Protein AF-A0A821JSA4-F1 (afdb_monomer)

Foldseek 3Di:
DDPDPCPPPPQPDQPPDPDRDGPDDPLVVLVVVVVVCVVVVPPPPDPPSDDPDDCPDDDDDPDVPDDDPPDPPQLCPPAQEAEDACADPVRDGDQWDKAQQLNLQRCQQPNPQVNADPVSHRDGDDDADKFKFWDDWPDPQQWVTWGWDDDDRRIIITTGGDLVDWFKTKMFMDGPNHTRGIGIYGYEHFQQPPFDPDDPQCDADPVNHTDNPDTDGLADAGAHDSDCDDDRVQSRPGWDDPPNDSDTDDDDPDPPPD

Radius of gyration: 24.12 Å; Cα contacts (8 Å, |Δi|>4): 386; chains: 1; bounding box: 44×63×77 Å

Mean predicted aligned error: 14.62 Å

Solvent-accessible surface area (backbone atoms only — not comparable to full-atom values): 16033 Å² total; per-residue (Å²): 134,78,82,70,97,63,93,74,75,84,77,87,63,79,65,99,50,102,61,93,59,75,86,60,57,71,68,60,54,39,45,54,51,35,52,48,42,66,72,65,56,79,69,61,95,67,68,91,42,70,78,82,78,69,85,85,76,77,80,78,65,92,44,98,85,64,72,64,94,83,53,76,86,52,42,66,74,51,79,49,63,44,81,42,57,48,44,48,100,84,68,47,83,45,64,56,52,74,45,66,44,34,34,48,42,38,29,25,50,70,39,62,80,90,43,34,49,99,86,71,44,60,60,52,74,72,90,68,62,70,48,40,38,80,70,48,63,78,42,91,70,38,65,71,46,51,41,65,43,80,62,78,56,79,14,28,36,41,37,34,48,33,84,92,52,61,37,40,34,33,40,32,37,24,43,72,89,42,78,75,41,68,32,37,37,30,30,36,75,72,46,65,77,78,23,50,62,84,75,91,78,76,51,53,48,100,84,69,46,76,55,83,90,59,68,44,53,42,45,40,69,60,27,71,30,65,44,78,64,70,97,57,24,81,39,21,65,18,44,43,66,61,96,85,47,74,66,69,38,80,57,72,91,52,88,84,81,112

Nearest PDB structures (foldseek):
  8co1-assembly1_Q2  TM=5.573E-01  e=2.125E-02  Deinococcus radiodurans R1 = ATCC 13939 = DSM 20539
  4exk-assembly1_A-2  TM=5.117E-01  e=2.936E-01  Escherichia coli K-12
  8egw-assembly1_A  TM=4.052E-01  e=4.273E-01  Homo sapiens
  2yd8-assembly1_A  TM=3.265E-01  e=3.126E-01  Homo sapiens
  5xwu-assembly1_A  TM=3.333E-01  e=3.771E-01  Mus musculus

Secondary structure (DSSP, 8-state):
--SSS-TT-------SSSS---SS-HHHHHHHHHHHHHHH-TT-S--TT-----SSS----SSTT---TTS-S-GGGS-SEEEE-SB-TTS-B-SEEEEETHHHHHHHHH--GGGB-TTS-B-PPPSS-EEEEEEEESSTTSEEEEEEESSGGG-EEEEEE-TT--EEEEEEEEETTEEEEEEEEEE-S-TTSS------S--B-TTS-B--S----SS-TT-S---SSSTTGGGGS--B--TT-SSPBPPPS-SS--

Structure (mmCIF, N/CA/C/O backbone):
data_AF-A0A821JSA4-F1
#
_entry.id   AF-A0A821JSA4-F1
#
loop_
_atom_site.group_PDB
_atom_site.id
_atom_site.type_symbol
_atom_site.label_atom_id
_atom_site.label_alt_id
_atom_site.label_comp_id
_atom_site.label_asym_id
_atom_site.label_entity_id
_atom_site.label_seq_id
_atom_site.pdbx_PDB_ins_code
_atom_site.Cartn_x
_atom_site.Cartn_y
_atom_site.Cartn_z
_atom_site.occupancy
_atom_site.B_iso_or_equiv
_atom_site.auth_seq_id
_atom_site.auth_comp_id
_atom_site.auth_asym_id
_atom_site.auth_atom_id
_atom_site.pdbx_PDB_model_num
ATOM 1 N N . MET A 1 1 ? 6.291 31.864 -41.924 1.00 31.17 1 MET A N 1
ATOM 2 C CA . MET A 1 1 ? 7.342 32.347 -41.006 1.00 31.17 1 MET A CA 1
ATOM 3 C C . MET A 1 1 ? 6.665 32.631 -39.680 1.00 31.17 1 MET A C 1
ATOM 5 O O . MET A 1 1 ? 5.980 33.635 -39.561 1.00 31.17 1 MET A O 1
ATOM 9 N N . THR A 1 2 ? 6.723 31.694 -38.739 1.00 30.27 2 THR A N 1
ATOM 10 C CA . THR A 1 2 ? 6.225 31.934 -37.383 1.00 30.27 2 THR A CA 1
ATOM 11 C C . THR A 1 2 ? 7.297 32.740 -36.658 1.00 30.27 2 THR A C 1
ATOM 13 O O . THR A 1 2 ? 8.384 32.228 -36.398 1.00 30.27 2 THR A O 1
ATOM 16 N N . LEU A 1 3 ? 7.027 34.030 -36.430 1.00 35.28 3 LEU A N 1
ATOM 17 C CA . LEU A 1 3 ? 7.728 34.804 -35.403 1.00 35.28 3 LEU A CA 1
ATOM 18 C C . LEU A 1 3 ? 7.520 34.089 -34.060 1.00 35.28 3 LEU A C 1
ATOM 20 O O . LEU A 1 3 ? 6.507 33.419 -33.891 1.00 35.28 3 LEU A O 1
ATOM 24 N N . TYR A 1 4 ? 8.456 34.255 -33.131 1.00 38.75 4 TYR A N 1
ATOM 25 C CA . TYR A 1 4 ? 8.678 33.424 -31.939 1.00 38.75 4 TYR A CA 1
ATOM 26 C C . TYR A 1 4 ? 9.426 32.135 -32.288 1.00 38.75 4 TYR A C 1
ATOM 28 O O . TYR A 1 4 ? 8.954 31.322 -33.075 1.00 38.75 4 TYR A O 1
ATOM 36 N N . GLY A 1 5 ? 10.630 31.978 -31.725 1.00 34.19 5 GLY A N 1
ATOM 37 C CA . GLY A 1 5 ? 11.570 30.872 -31.946 1.00 34.19 5 GLY A CA 1
ATOM 38 C C . GLY A 1 5 ? 11.066 29.512 -31.455 1.00 34.19 5 GLY A C 1
ATOM 39 O O . GLY A 1 5 ? 11.698 28.867 -30.630 1.00 34.19 5 GLY A O 1
ATOM 40 N N . MET A 1 6 ? 9.928 29.073 -31.982 1.00 44.00 6 MET A N 1
ATOM 41 C CA . MET A 1 6 ? 9.268 27.800 -31.736 1.00 44.00 6 MET A CA 1
ATOM 42 C C . MET A 1 6 ? 9.547 26.878 -32.924 1.00 44.00 6 MET A C 1
ATOM 44 O O . MET A 1 6 ? 8.669 26.572 -33.726 1.00 44.00 6 MET A O 1
ATOM 48 N N . GLY A 1 7 ? 10.798 26.428 -33.050 1.00 40.47 7 GLY A N 1
ATOM 49 C CA . GLY A 1 7 ? 11.204 25.422 -34.042 1.00 40.47 7 GLY A CA 1
ATOM 50 C C . GLY A 1 7 ? 10.655 24.011 -33.776 1.00 40.47 7 GLY A C 1
ATOM 51 O O . GLY A 1 7 ? 10.978 23.080 -34.509 1.00 40.47 7 GLY A O 1
ATOM 52 N N . THR A 1 8 ? 9.838 23.821 -32.737 1.00 40.12 8 THR A N 1
ATOM 53 C CA . THR A 1 8 ? 9.376 22.501 -32.275 1.00 40.12 8 THR A CA 1
ATOM 54 C C . THR A 1 8 ? 7.863 22.350 -32.171 1.00 40.12 8 THR A C 1
ATOM 56 O O . THR A 1 8 ? 7.390 21.295 -31.751 1.00 40.12 8 THR A O 1
ATOM 59 N N . LEU A 1 9 ? 7.064 23.296 -32.672 1.00 45.78 9 LEU A N 1
ATOM 60 C CA . LEU A 1 9 ? 5.674 22.975 -32.996 1.00 45.78 9 LEU A CA 1
ATOM 61 C C . LEU A 1 9 ? 5.658 22.206 -34.322 1.00 45.78 9 LEU A C 1
ATOM 63 O O . LEU A 1 9 ? 5.408 22.768 -35.383 1.00 45.78 9 LEU A O 1
ATOM 67 N N . ARG A 1 10 ? 5.933 20.895 -34.261 1.00 44.69 10 ARG A N 1
ATOM 68 C CA . ARG A 1 10 ? 5.752 19.961 -35.386 1.00 44.69 10 ARG A CA 1
ATOM 69 C C . ARG A 1 10 ? 4.273 19.909 -35.787 1.00 44.69 10 ARG A C 1
ATOM 71 O O . ARG A 1 10 ? 3.552 19.015 -35.368 1.00 44.69 10 ARG A O 1
ATOM 78 N N . ASN A 1 11 ? 3.819 20.870 -36.582 1.00 47.19 11 ASN A N 1
ATOM 79 C CA . ASN A 1 11 ? 2.558 20.804 -37.318 1.00 47.19 11 ASN A CA 1
ATOM 80 C C . ASN A 1 11 ? 2.846 20.729 -38.823 1.00 47.19 11 ASN A C 1
ATOM 82 O O . ASN A 1 11 ? 2.309 21.498 -39.610 1.00 47.19 11 ASN A O 1
ATOM 86 N N . ASN A 1 12 ? 3.772 19.849 -39.213 1.00 44.81 12 ASN A N 1
ATOM 87 C CA . ASN A 1 12 ? 4.267 19.751 -40.588 1.00 44.81 12 ASN A CA 1
ATOM 88 C C . ASN A 1 12 ? 3.630 18.602 -41.382 1.00 44.81 12 ASN A C 1
ATOM 90 O O . ASN A 1 12 ? 4.267 18.039 -42.266 1.00 44.81 12 ASN A O 1
ATOM 94 N N . PHE A 1 13 ? 2.376 18.250 -41.096 1.00 47.91 13 PHE A N 1
ATOM 95 C CA . PHE A 1 13 ? 1.631 17.350 -41.972 1.00 47.91 13 PHE A CA 1
ATOM 96 C C . PHE A 1 13 ? 0.226 17.890 -42.210 1.00 47.91 13 PHE A C 1
ATOM 98 O O . PHE A 1 13 ? -0.587 17.964 -41.295 1.00 47.91 13 PHE A O 1
ATOM 105 N N . VAL A 1 14 ? -0.041 18.293 -43.450 1.00 47.28 14 VAL A N 1
ATOM 106 C CA . VAL A 1 14 ? -1.388 18.590 -43.935 1.00 47.28 14 VAL A CA 1
ATOM 107 C C . VAL A 1 14 ? -1.879 17.302 -44.591 1.00 47.28 14 VAL A C 1
ATOM 109 O O . VAL A 1 14 ? -1.252 16.821 -45.534 1.00 47.28 14 VAL A O 1
ATOM 112 N N . SER A 1 15 ? -2.949 16.697 -44.070 1.00 45.09 15 SER A N 1
ATOM 113 C CA . SER A 1 15 ? -3.576 15.549 -44.737 1.00 45.09 15 SER A CA 1
ATOM 114 C C . SER A 1 15 ? -4.182 16.014 -46.063 1.00 45.09 15 SER A C 1
ATOM 116 O O . SER A 1 15 ? -4.952 16.973 -46.081 1.00 45.09 15 SER A O 1
ATOM 118 N N . PHE A 1 16 ? -3.866 15.336 -47.170 1.00 47.19 16 PHE A N 1
ATOM 119 C CA . PHE A 1 16 ? -4.464 15.559 -48.496 1.00 47.19 16 PHE A CA 1
ATOM 120 C C . PHE A 1 16 ? -5.898 14.985 -48.572 1.00 47.19 16 PHE A C 1
ATOM 122 O O . PHE A 1 16 ? -6.235 14.181 -49.436 1.00 47.19 16 PHE A O 1
ATOM 129 N N 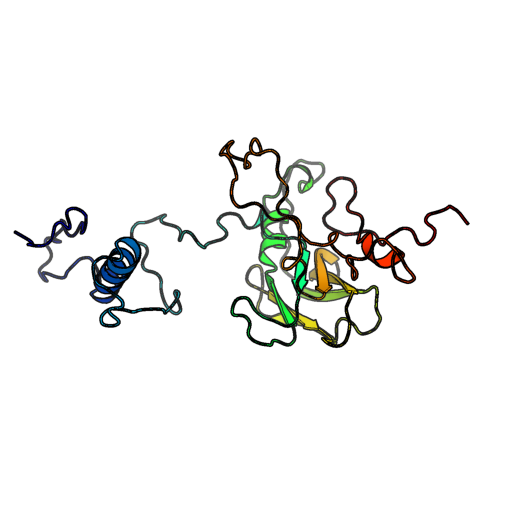. THR A 1 17 ? -6.761 15.391 -47.644 1.00 53.56 17 THR A N 1
ATOM 130 C CA . THR A 1 17 ? -8.205 15.098 -47.626 1.00 53.56 17 THR A CA 1
ATOM 131 C C . THR A 1 17 ? -8.974 16.420 -47.590 1.00 53.56 17 THR A C 1
ATOM 133 O O . THR A 1 17 ? -8.449 17.385 -47.040 1.00 53.56 17 THR A O 1
ATOM 136 N N . PRO A 1 18 ? -10.196 16.517 -48.153 1.00 47.91 18 PRO A N 1
ATOM 137 C CA . PRO A 1 18 ? -10.807 17.791 -48.568 1.00 47.91 18 PRO A CA 1
ATOM 138 C C . PRO A 1 18 ? -11.244 18.736 -47.430 1.00 47.91 18 PRO A C 1
ATOM 140 O O . PRO A 1 18 ? -11.924 19.725 -47.681 1.00 47.91 18 PRO A O 1
ATOM 143 N N . ALA A 1 19 ? -10.827 18.486 -46.193 1.00 51.25 19 ALA A N 1
ATOM 144 C CA . ALA A 1 19 ? -10.933 19.430 -45.097 1.00 51.25 19 ALA A CA 1
ATOM 145 C C . ALA A 1 19 ? -9.523 19.676 -44.550 1.00 51.25 19 ALA A C 1
ATOM 147 O O . ALA A 1 19 ? -8.922 18.785 -43.949 1.00 51.25 19 ALA A O 1
ATOM 148 N N . TYR A 1 20 ? -8.995 20.881 -44.782 1.00 49.38 20 TYR A N 1
ATOM 149 C CA . TYR A 1 20 ? -7.766 21.393 -44.171 1.00 49.38 20 TYR A CA 1
ATOM 150 C C . TYR A 1 20 ? -7.963 21.523 -42.654 1.00 49.38 20 TYR A C 1
ATOM 152 O O . TYR A 1 20 ? -8.162 22.616 -42.129 1.00 49.38 20 TYR A O 1
ATOM 160 N N . LEU A 1 21 ? -7.970 20.398 -41.948 1.00 49.06 21 LEU A N 1
ATOM 161 C CA . LEU A 1 21 ? -8.077 20.358 -40.499 1.00 49.06 21 LEU A CA 1
ATOM 162 C C . LEU A 1 21 ? -6.677 20.185 -39.901 1.00 49.06 21 LEU A C 1
ATOM 164 O O . LEU A 1 21 ? -5.891 19.375 -40.404 1.00 49.06 21 LEU A O 1
ATOM 168 N N . PRO A 1 22 ? -6.333 20.944 -38.847 1.00 51.69 22 PRO A N 1
ATOM 169 C CA . PRO A 1 22 ? -5.091 20.728 -38.125 1.00 51.69 22 PRO A CA 1
ATOM 170 C C . PRO A 1 22 ? -5.081 19.318 -37.513 1.00 51.69 22 PRO A C 1
ATOM 172 O O . PRO A 1 22 ? -6.082 18.854 -36.977 1.00 51.69 22 PRO A O 1
ATOM 175 N N . VAL A 1 23 ? -3.929 18.641 -37.580 1.00 53.34 23 VAL A N 1
ATOM 176 C CA . VAL A 1 23 ? -3.726 17.279 -37.036 1.00 53.34 23 VAL A CA 1
ATOM 177 C C . VAL A 1 23 ? -3.867 17.244 -35.512 1.00 53.34 23 VAL A C 1
ATOM 179 O O . VAL A 1 23 ? -4.116 16.193 -34.927 1.00 53.34 23 VAL A O 1
ATOM 182 N N . ARG A 1 24 ? -3.707 18.397 -34.860 1.00 54.66 24 ARG A N 1
ATOM 183 C CA . ARG A 1 24 ? -3.826 18.552 -33.411 1.00 54.66 24 ARG A CA 1
ATOM 184 C C . ARG A 1 24 ? -5.013 19.435 -33.072 1.00 54.66 24 ARG A C 1
ATOM 186 O O . ARG A 1 24 ? -5.263 20.428 -33.758 1.00 54.66 24 ARG A O 1
ATOM 193 N N . SER A 1 25 ? -5.710 19.072 -32.001 1.00 63.72 25 SER A N 1
ATOM 194 C CA . SER A 1 25 ? -6.778 19.894 -31.446 1.00 63.72 25 SER A CA 1
ATOM 195 C C . SER A 1 25 ? -6.205 21.215 -30.914 1.00 63.72 25 SER A C 1
ATOM 197 O O . SER A 1 25 ? -5.035 21.286 -30.528 1.00 63.72 25 SER A O 1
ATOM 199 N N . MET A 1 26 ? -7.019 22.273 -30.876 1.00 59.81 26 MET A N 1
ATOM 200 C CA . MET A 1 26 ? -6.600 23.554 -30.282 1.00 59.81 26 MET A CA 1
ATOM 201 C C . MET A 1 26 ? -6.209 23.401 -28.808 1.00 59.81 26 MET A C 1
ATOM 203 O O . MET A 1 26 ? -5.227 23.991 -28.374 1.00 59.81 26 MET A O 1
ATOM 207 N N . GLN A 1 27 ? -6.899 22.520 -28.083 1.00 61.75 27 GLN A N 1
ATOM 208 C CA . GLN A 1 27 ? -6.619 22.214 -26.680 1.00 61.75 27 GLN A CA 1
ATOM 209 C C . GLN A 1 27 ? -5.210 21.626 -26.486 1.00 61.75 27 GLN A C 1
ATOM 211 O O . GLN A 1 27 ? -4.513 21.984 -25.541 1.00 61.75 27 GLN A O 1
ATOM 216 N N . ASP A 1 28 ? -4.741 20.769 -27.399 1.00 60.53 28 ASP A N 1
ATOM 217 C CA . ASP A 1 28 ? -3.377 20.222 -27.327 1.00 60.53 28 ASP A CA 1
ATOM 218 C C . ASP A 1 28 ? -2.309 21.288 -27.607 1.00 60.53 28 ASP A C 1
ATOM 220 O O . ASP A 1 28 ? -1.230 21.273 -27.011 1.00 60.53 28 ASP A O 1
ATOM 224 N N . ILE A 1 29 ? -2.605 22.232 -28.506 1.00 62.19 29 ILE A N 1
ATOM 225 C CA . ILE A 1 29 ? -1.708 23.349 -28.827 1.00 62.19 29 ILE A CA 1
ATOM 226 C C . ILE A 1 29 ? -1.580 24.284 -27.618 1.00 62.19 29 ILE A C 1
ATOM 228 O O . ILE A 1 29 ? -0.467 24.660 -27.250 1.00 62.19 29 ILE A O 1
ATOM 232 N N . GLU A 1 30 ? -2.697 24.613 -26.972 1.00 66.38 30 GLU A N 1
ATOM 233 C CA . GLU A 1 30 ? -2.740 25.463 -25.777 1.00 66.38 30 GLU A CA 1
ATOM 234 C C . GLU A 1 30 ? -1.969 24.834 -24.601 1.00 66.38 30 GLU A C 1
ATOM 236 O O . GLU A 1 30 ? -1.221 25.529 -23.908 1.00 66.38 30 GLU A O 1
ATOM 241 N N . LYS A 1 31 ? -2.031 23.505 -24.439 1.00 68.44 31 LYS A N 1
ATOM 242 C CA . LYS A 1 31 ? -1.268 22.761 -23.418 1.00 68.44 31 LYS A CA 1
ATOM 243 C C . LYS A 1 31 ? 0.243 22.831 -23.614 1.00 68.44 31 LYS A C 1
ATOM 245 O O . LYS A 1 31 ? 0.982 23.048 -22.653 1.00 68.44 31 LYS A O 1
ATOM 250 N N . GLU A 1 32 ? 0.726 22.646 -24.839 1.00 63.25 32 GLU A N 1
ATOM 251 C CA . GLU A 1 32 ? 2.164 22.719 -25.130 1.00 63.25 32 GLU A CA 1
ATOM 252 C C . GLU A 1 32 ? 2.704 24.145 -24.954 1.00 63.25 32 GLU A C 1
ATOM 254 O O . GLU A 1 32 ? 3.808 24.337 -24.437 1.00 63.25 32 GLU A O 1
ATOM 259 N N . ILE A 1 33 ? 1.894 25.154 -25.288 1.00 66.25 33 ILE A N 1
ATOM 260 C CA . ILE A 1 33 ? 2.201 26.559 -25.000 1.00 66.25 33 ILE A CA 1
ATOM 261 C C . ILE A 1 33 ? 2.314 26.782 -23.484 1.00 66.25 33 ILE A C 1
ATOM 263 O O . ILE A 1 33 ? 3.284 27.390 -23.031 1.00 66.25 33 ILE A O 1
ATOM 267 N N . SER A 1 34 ? 1.388 26.233 -22.691 1.00 65.12 34 SER A N 1
ATOM 268 C CA . SER A 1 34 ? 1.407 26.322 -21.224 1.00 65.12 34 SER A CA 1
ATOM 269 C C . SER A 1 34 ? 2.676 25.725 -20.606 1.00 65.12 34 SER A C 1
ATOM 271 O O . SER A 1 34 ? 3.360 26.373 -19.807 1.00 65.12 34 SER A O 1
ATOM 273 N N . LYS A 1 35 ? 3.063 24.513 -21.032 1.00 60.47 35 LYS A N 1
ATOM 274 C CA . LYS A 1 35 ? 4.301 23.857 -20.574 1.00 60.47 35 LYS A CA 1
ATOM 275 C C . LYS A 1 35 ? 5.540 24.672 -20.928 1.00 60.47 35 LYS A C 1
ATOM 277 O O . LYS A 1 35 ? 6.423 24.826 -20.090 1.00 60.47 35 LYS A O 1
ATOM 282 N N . PHE A 1 36 ? 5.602 25.213 -22.145 1.00 62.66 36 PHE A N 1
ATOM 283 C CA . PHE A 1 36 ? 6.727 26.034 -22.587 1.00 62.66 36 PHE A CA 1
ATOM 284 C C . PHE A 1 36 ? 6.840 27.344 -21.796 1.00 62.66 36 PHE A C 1
ATOM 286 O O . PHE A 1 36 ? 7.937 27.722 -21.381 1.00 62.66 36 PHE A O 1
ATOM 293 N N . ILE A 1 37 ? 5.717 28.019 -21.538 1.00 61.91 37 ILE A N 1
ATOM 294 C CA . ILE A 1 37 ? 5.680 29.240 -20.722 1.00 61.91 37 ILE A CA 1
ATOM 295 C C . ILE A 1 37 ? 6.209 28.959 -19.312 1.00 61.91 37 ILE A C 1
ATOM 297 O O . ILE A 1 37 ? 7.077 29.687 -18.830 1.00 61.91 37 ILE A O 1
ATOM 301 N N . ARG A 1 38 ? 5.758 27.865 -18.685 1.00 60.00 38 ARG A N 1
ATOM 302 C CA . ARG A 1 38 ? 6.218 27.449 -17.351 1.00 60.00 38 ARG A CA 1
ATOM 303 C C . ARG A 1 38 ? 7.690 27.036 -17.334 1.00 60.00 38 ARG A C 1
ATOM 305 O O . ARG A 1 38 ? 8.403 27.394 -16.407 1.00 60.00 38 ARG A O 1
ATOM 312 N N . TYR A 1 39 ? 8.147 26.315 -18.358 1.00 60.62 39 TYR A N 1
ATOM 313 C CA . TYR A 1 39 ? 9.538 25.873 -18.475 1.00 60.62 39 TYR A CA 1
ATOM 314 C C . TYR A 1 39 ? 10.504 27.045 -18.660 1.00 60.62 39 TYR A C 1
ATOM 316 O O . TYR A 1 39 ? 11.563 27.089 -18.043 1.00 60.62 39 TYR A O 1
ATOM 324 N N . THR A 1 40 ? 10.148 27.999 -19.520 1.00 62.59 40 THR A N 1
ATOM 325 C CA . THR A 1 40 ? 11.033 29.126 -19.823 1.00 62.59 40 THR A CA 1
ATOM 326 C C . THR A 1 40 ? 10.993 30.208 -18.753 1.00 62.59 40 THR A C 1
ATOM 328 O O . THR A 1 40 ? 11.983 30.913 -18.587 1.00 62.59 40 THR A O 1
ATOM 331 N N . GLY A 1 41 ? 9.866 30.390 -18.053 1.00 54.00 41 GLY A N 1
ATOM 332 C CA . GLY A 1 41 ? 9.691 31.437 -17.037 1.00 54.00 41 GLY A CA 1
ATOM 333 C C . GLY A 1 41 ? 9.746 32.874 -17.582 1.00 54.00 41 GLY A C 1
ATOM 334 O O . GLY A 1 41 ? 9.556 33.829 -16.835 1.00 54.00 41 GLY A O 1
ATOM 335 N N . ILE A 1 42 ? 9.973 33.043 -18.890 1.00 59.38 42 ILE A N 1
ATOM 336 C CA . ILE A 1 42 ? 10.201 34.331 -19.564 1.00 59.38 42 ILE A CA 1
ATOM 337 C C . ILE A 1 42 ? 8.914 35.160 -19.670 1.00 59.38 42 ILE A C 1
ATOM 339 O O . ILE A 1 42 ? 8.970 36.387 -19.710 1.00 59.38 42 ILE A O 1
ATOM 343 N N . PHE A 1 43 ? 7.747 34.514 -19.705 1.00 55.47 43 PHE A N 1
ATOM 344 C CA . PHE A 1 43 ? 6.467 35.176 -19.993 1.00 55.47 43 PHE A CA 1
ATOM 345 C C . PHE A 1 43 ? 5.652 35.555 -18.744 1.00 55.47 43 PHE A C 1
ATOM 347 O O . PHE A 1 43 ? 4.491 35.943 -18.868 1.00 55.47 43 PHE A O 1
ATOM 354 N N . GLY A 1 44 ? 6.244 35.466 -17.548 1.00 59.16 44 GLY A N 1
ATOM 355 C CA . GLY A 1 44 ? 5.551 35.728 -16.282 1.00 59.16 44 GLY A CA 1
ATOM 356 C C . GLY A 1 44 ? 4.400 34.748 -15.997 1.00 59.16 44 GLY A C 1
ATOM 357 O O . GLY A 1 44 ? 4.191 33.776 -16.722 1.00 59.16 44 GLY A O 1
ATOM 358 N N . ASN A 1 45 ? 3.635 35.004 -14.930 1.00 56.84 45 ASN A N 1
ATOM 359 C CA . ASN A 1 45 ? 2.497 34.173 -14.498 1.00 56.84 45 ASN A CA 1
ATOM 360 C C . ASN A 1 45 ? 1.249 34.387 -15.380 1.00 56.84 45 ASN A C 1
ATOM 362 O O . ASN A 1 45 ? 0.197 34.807 -14.899 1.00 56.84 45 ASN A O 1
ATOM 366 N N . SER A 1 46 ? 1.365 34.158 -16.687 1.00 53.38 46 SER A N 1
ATOM 367 C CA . SER A 1 46 ? 0.220 34.239 -17.595 1.00 53.38 46 SER A CA 1
ATOM 368 C C . SER A 1 46 ? -0.723 33.049 -17.389 1.00 53.38 46 SER A C 1
ATOM 370 O O . SER A 1 46 ? -0.325 31.899 -17.552 1.00 53.38 46 SER A O 1
ATOM 372 N N . ILE A 1 47 ? -1.986 33.341 -17.073 1.00 52.94 47 ILE A N 1
ATOM 373 C CA . ILE A 1 47 ? -3.078 32.365 -16.889 1.00 52.94 47 ILE A CA 1
ATOM 374 C C . ILE A 1 47 ? -3.897 32.118 -18.166 1.00 52.94 47 ILE A C 1
ATOM 376 O O . ILE A 1 47 ? -4.840 31.335 -18.158 1.00 52.94 47 ILE A O 1
ATOM 380 N N . ALA A 1 48 ? -3.548 32.772 -19.279 1.00 50.16 48 ALA A N 1
ATOM 381 C CA . ALA A 1 48 ? -4.326 32.727 -20.521 1.00 50.16 48 ALA A CA 1
ATOM 382 C C . ALA A 1 48 ? -4.392 31.332 -21.184 1.00 50.16 48 ALA A C 1
ATOM 384 O O . ALA A 1 48 ? -5.219 31.130 -22.065 1.00 50.16 48 ALA A O 1
ATOM 385 N N . TYR A 1 49 ? -3.542 30.389 -20.760 1.00 53.50 49 TYR A N 1
ATOM 386 C CA . TYR A 1 49 ? -3.439 29.025 -21.302 1.00 53.50 49 TYR A CA 1
ATOM 387 C C . TYR A 1 49 ? -3.266 27.976 -20.188 1.00 53.50 49 TYR A C 1
ATOM 389 O O . TYR A 1 49 ? -2.595 26.959 -20.363 1.00 53.50 49 TYR A O 1
ATOM 397 N N . ASP A 1 50 ? -3.797 28.250 -18.996 1.00 53.34 50 ASP A N 1
ATOM 398 C CA . ASP A 1 50 ? -3.619 27.393 -17.823 1.00 53.34 50 ASP A CA 1
ATOM 399 C C . ASP A 1 50 ? -4.645 26.248 -17.790 1.00 53.34 50 ASP A C 1
ATOM 401 O O . ASP A 1 50 ? -5.693 26.347 -17.155 1.00 53.34 50 ASP A O 1
ATOM 405 N N . ASP A 1 51 ? -4.367 25.155 -18.505 1.00 54.97 51 ASP A N 1
ATOM 406 C CA . ASP A 1 51 ? -5.158 23.925 -18.396 1.00 54.97 51 ASP A CA 1
ATOM 407 C C . ASP A 1 51 ? -4.514 22.966 -17.380 1.00 54.97 51 ASP A C 1
ATOM 409 O O . ASP A 1 51 ? -3.505 22.312 -17.654 1.00 54.97 51 ASP A O 1
ATOM 413 N N . THR A 1 52 ? -5.111 22.904 -16.186 1.00 51.78 52 THR A N 1
ATOM 414 C CA . THR A 1 52 ? -4.710 22.034 -15.064 1.00 51.78 52 THR A CA 1
ATOM 415 C C . THR A 1 52 ? -5.468 20.705 -15.029 1.00 51.78 52 THR A C 1
ATOM 417 O O . THR A 1 52 ? -5.282 19.915 -14.101 1.00 51.78 52 THR A O 1
ATOM 420 N N . SER A 1 53 ? -6.316 20.422 -16.024 1.00 51.91 53 SER A N 1
ATOM 421 C CA . SER A 1 53 ? -7.057 19.165 -16.078 1.00 51.91 53 SER A CA 1
ATOM 422 C C . SER A 1 53 ? -6.135 18.000 -16.474 1.00 51.91 53 SER A C 1
ATOM 424 O O . SER A 1 53 ? -5.807 17.772 -17.640 1.00 51.91 53 SER A O 1
ATOM 426 N N . GLU A 1 54 ? -5.688 17.225 -15.481 1.00 48.53 54 GLU A N 1
ATOM 427 C CA . GLU A 1 54 ? -5.142 15.887 -15.731 1.00 48.53 54 GLU A CA 1
ATOM 428 C C . GLU A 1 54 ? -6.222 15.022 -16.411 1.00 48.53 54 GLU A C 1
ATOM 430 O O . GLU A 1 54 ? -7.385 15.071 -16.014 1.00 48.53 54 GLU A O 1
ATOM 435 N N . CYS A 1 55 ? -5.838 14.252 -17.443 1.00 48.56 55 CYS A N 1
ATOM 436 C CA . CYS A 1 55 ? -6.692 13.437 -18.331 1.00 48.56 55 CYS A CA 1
ATOM 437 C C . CYS A 1 55 ? -7.973 12.865 -17.667 1.00 48.56 55 CYS A C 1
ATOM 439 O O . CYS A 1 55 ? -7.979 11.724 -17.203 1.00 48.56 55 CYS A O 1
ATOM 441 N N . ALA A 1 56 ? -9.087 13.607 -17.695 1.00 40.41 56 ALA A N 1
ATOM 442 C CA . ALA A 1 56 ? -10.374 13.127 -17.178 1.00 40.41 56 ALA A CA 1
ATOM 443 C C . ALA A 1 56 ? -11.260 12.475 -18.255 1.00 40.41 56 ALA A C 1
ATOM 445 O O . ALA A 1 56 ? -12.139 11.681 -17.928 1.00 40.41 56 ALA A O 1
ATOM 446 N N . ALA A 1 57 ? -11.024 12.740 -19.543 1.00 37.09 57 ALA A N 1
ATOM 447 C CA . ALA A 1 57 ? -11.768 12.098 -20.623 1.00 37.09 57 ALA A CA 1
ATOM 448 C C . ALA A 1 57 ? -10.950 12.081 -21.921 1.00 37.09 57 ALA A C 1
ATOM 450 O O . ALA A 1 57 ? -10.902 13.070 -22.641 1.00 37.09 57 ALA A O 1
ATOM 451 N N . GLY A 1 58 ? -10.314 10.943 -22.214 1.00 41.94 58 GLY A N 1
ATOM 452 C CA . GLY A 1 58 ? -9.721 10.662 -23.524 1.00 41.94 58 GLY A CA 1
ATOM 453 C C . GLY A 1 58 ? -8.374 11.338 -23.773 1.00 41.94 58 GLY A C 1
ATOM 454 O O . GLY A 1 58 ? -8.300 12.388 -24.400 1.00 41.94 58 GLY A O 1
ATOM 455 N N . CYS A 1 59 ? -7.281 10.701 -23.347 1.00 40.62 59 CYS A N 1
ATOM 456 C CA . CYS A 1 59 ? -5.970 11.062 -23.877 1.00 40.62 59 CYS A CA 1
ATOM 457 C C . CYS A 1 59 ? -5.908 10.611 -25.358 1.00 40.62 59 CYS A C 1
ATOM 459 O O . CYS A 1 59 ? -6.173 9.445 -25.659 1.00 40.62 59 CYS A O 1
ATOM 461 N N . PHE A 1 60 ? -5.562 11.506 -26.288 1.00 43.16 60 PHE A N 1
ATOM 462 C CA . PHE A 1 60 ? -5.327 11.135 -27.687 1.00 43.16 60 PHE A CA 1
ATOM 463 C C . PHE A 1 60 ? -3.964 10.440 -27.809 1.00 43.16 60 PHE A C 1
ATOM 465 O O . PHE A 1 60 ? -2.941 10.973 -27.379 1.00 43.16 60 PHE A O 1
ATOM 472 N N . ALA A 1 61 ? -3.933 9.241 -28.392 1.00 39.81 61 ALA A N 1
ATOM 473 C CA . ALA A 1 61 ? -2.681 8.564 -28.708 1.00 39.81 61 ALA A CA 1
ATOM 474 C C . ALA A 1 61 ? -2.013 9.286 -29.889 1.00 39.81 61 ALA A C 1
ATOM 476 O O . ALA A 1 61 ? -2.468 9.174 -31.024 1.00 39.81 61 ALA A O 1
ATOM 477 N N . ALA A 1 62 ? -0.932 10.028 -29.628 1.00 40.41 62 ALA A N 1
ATOM 478 C CA . ALA A 1 62 ? -0.191 10.752 -30.666 1.00 40.41 62 ALA A CA 1
ATOM 479 C C . ALA A 1 62 ? 0.418 9.821 -31.737 1.00 40.41 62 ALA A C 1
ATOM 481 O O . ALA A 1 62 ? 0.716 10.282 -32.831 1.00 40.41 62 ALA A O 1
ATOM 482 N N . ASN A 1 63 ? 0.585 8.528 -31.423 1.00 39.91 63 ASN A N 1
ATOM 483 C CA . ASN A 1 63 ? 0.882 7.423 -32.339 1.00 39.91 63 ASN A CA 1
ATOM 484 C C . ASN A 1 63 ? 0.416 6.091 -31.707 1.00 39.91 63 ASN A C 1
ATOM 486 O O . ASN A 1 63 ? 0.317 6.012 -30.475 1.00 39.91 63 ASN A O 1
ATOM 490 N N . PRO A 1 64 ? 0.203 5.018 -32.496 1.00 32.41 64 PRO A N 1
ATOM 491 C CA . PRO A 1 64 ? 0.057 3.665 -31.962 1.00 32.41 64 PRO A CA 1
ATOM 492 C C . PRO A 1 64 ? 1.273 3.310 -31.089 1.00 32.41 64 PRO A C 1
ATOM 494 O O . PRO A 1 64 ? 2.401 3.301 -31.575 1.00 32.41 64 PRO A O 1
ATOM 497 N N . GLY A 1 65 ? 1.052 3.049 -29.797 1.00 42.19 65 GLY A N 1
ATOM 498 C CA . GLY A 1 65 ? 2.099 2.624 -28.857 1.00 42.19 65 GLY A CA 1
ATOM 499 C C . GLY A 1 65 ? 2.707 3.712 -27.962 1.00 42.19 65 GLY A C 1
ATOM 500 O O . GLY A 1 65 ? 3.580 3.393 -27.160 1.00 42.19 65 GLY A O 1
ATOM 501 N N . VAL A 1 66 ? 2.256 4.971 -28.036 1.00 36.09 66 VAL A N 1
ATOM 502 C CA . VAL A 1 66 ? 2.689 6.008 -27.078 1.00 36.09 66 VAL A CA 1
ATOM 503 C C . VAL A 1 66 ? 1.934 5.832 -25.760 1.00 36.09 66 VAL A C 1
ATOM 505 O O . VAL A 1 66 ? 0.707 5.916 -25.726 1.00 36.09 66 VAL A O 1
ATOM 508 N N . VAL A 1 67 ? 2.675 5.588 -24.680 1.00 39.88 67 VAL A N 1
ATOM 509 C CA . VAL A 1 67 ? 2.149 5.426 -23.319 1.00 39.88 67 VAL A CA 1
ATOM 510 C C . VAL A 1 67 ? 2.473 6.697 -22.516 1.00 39.88 67 VAL A C 1
ATOM 512 O O . VAL A 1 67 ? 3.615 7.144 -22.579 1.00 39.88 67 VAL A O 1
ATOM 515 N N . PRO A 1 68 ? 1.515 7.308 -21.789 1.00 40.56 68 PRO A N 1
ATOM 516 C CA . PRO A 1 68 ? 1.776 8.491 -20.965 1.00 40.56 68 PRO A CA 1
ATOM 517 C C . PRO A 1 68 ? 2.860 8.246 -19.904 1.00 40.56 68 PRO A C 1
ATOM 519 O O . PRO A 1 68 ? 2.869 7.184 -19.282 1.00 40.56 68 PRO A O 1
ATOM 522 N N . ASP A 1 69 ? 3.682 9.263 -19.618 1.00 37.03 69 ASP A N 1
ATOM 523 C CA . ASP A 1 69 ? 4.780 9.212 -18.627 1.00 37.03 69 ASP A CA 1
ATOM 524 C C . ASP A 1 69 ? 4.324 8.835 -17.202 1.00 37.03 69 ASP A C 1
ATOM 526 O O . ASP A 1 69 ? 5.128 8.411 -16.376 1.00 37.03 69 ASP A O 1
ATOM 530 N N . TYR A 1 70 ? 3.024 8.962 -16.913 1.00 40.50 70 TYR A N 1
ATOM 531 C CA . TYR A 1 70 ? 2.409 8.660 -15.616 1.00 40.50 70 TYR A CA 1
ATOM 532 C C . TYR A 1 70 ? 1.692 7.304 -15.541 1.00 40.50 70 TYR A C 1
ATOM 534 O O . TYR A 1 70 ? 1.103 6.966 -14.510 1.00 40.50 70 TYR A O 1
ATOM 542 N N . VAL A 1 71 ? 1.707 6.506 -16.611 1.00 47.03 71 VAL A N 1
ATOM 543 C CA . VAL A 1 71 ? 1.192 5.138 -16.528 1.00 47.03 71 VAL A CA 1
ATOM 544 C C . VAL A 1 71 ? 2.237 4.294 -15.819 1.00 47.03 71 VAL A C 1
ATOM 546 O O . VAL A 1 71 ? 3.394 4.248 -16.228 1.00 47.03 71 VAL A O 1
ATOM 549 N N . VAL A 1 72 ? 1.829 3.570 -14.776 1.00 51.41 72 VAL A N 1
ATOM 550 C CA . VAL A 1 72 ? 2.596 2.416 -14.298 1.00 51.41 72 VAL A CA 1
ATOM 551 C C . VAL A 1 72 ? 2.645 1.424 -15.463 1.00 51.41 72 VAL A C 1
ATOM 553 O O . VAL A 1 72 ? 1.723 0.634 -15.653 1.00 51.41 72 VAL A O 1
ATOM 556 N N . VAL A 1 73 ? 3.689 1.532 -16.294 1.00 63.12 73 VAL A N 1
ATOM 557 C CA . VAL A 1 73 ? 3.878 0.717 -17.509 1.00 63.12 73 VAL A CA 1
ATOM 558 C C . VAL A 1 73 ? 3.955 -0.763 -17.137 1.00 63.12 73 VAL A C 1
ATOM 560 O O . VAL A 1 73 ? 3.554 -1.634 -17.903 1.00 63.12 73 VAL A O 1
ATOM 563 N N . ASP A 1 74 ? 4.427 -1.039 -15.922 1.00 78.38 74 ASP A N 1
ATOM 564 C CA . ASP A 1 74 ? 4.636 -2.377 -15.404 1.00 78.38 74 ASP A CA 1
ATOM 565 C C . ASP A 1 74 ? 4.017 -2.539 -14.011 1.00 78.38 74 ASP A C 1
ATOM 567 O O . ASP A 1 74 ? 4.604 -2.189 -12.985 1.00 78.38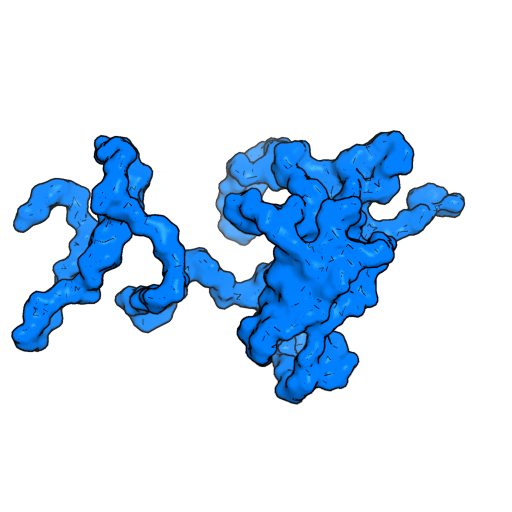 74 ASP A O 1
ATOM 571 N N . TRP A 1 75 ? 2.808 -3.094 -13.982 1.00 83.69 75 TRP A N 1
ATOM 572 C CA . TRP A 1 75 ? 2.046 -3.338 -12.759 1.00 83.69 75 TRP A CA 1
ATOM 573 C C . TRP A 1 75 ? 2.672 -4.388 -11.834 1.00 83.69 75 TRP A C 1
ATOM 575 O O . TRP A 1 75 ? 2.316 -4.423 -10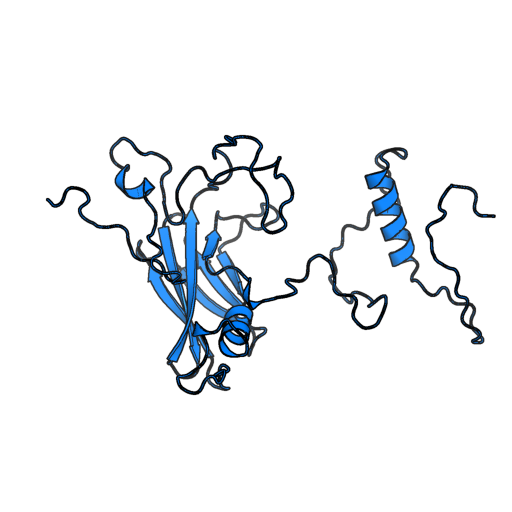.655 1.00 83.69 75 TRP A O 1
ATOM 585 N N . THR A 1 76 ? 3.649 -5.176 -12.297 1.00 83.69 76 THR A N 1
ATOM 586 C CA . THR A 1 76 ? 4.430 -6.058 -11.409 1.00 83.69 76 THR A CA 1
ATOM 587 C C . THR A 1 76 ? 5.254 -5.247 -10.397 1.00 83.69 76 THR A C 1
ATOM 589 O O . THR A 1 76 ? 5.486 -5.690 -9.270 1.00 83.69 76 THR A O 1
ATOM 592 N N . LYS A 1 77 ? 5.606 -4.001 -10.752 1.00 82.50 77 LYS A N 1
ATOM 593 C CA . LYS A 1 77 ? 6.360 -3.051 -9.919 1.00 82.50 77 LYS A CA 1
ATOM 594 C C . LYS A 1 77 ? 5.487 -2.131 -9.064 1.00 82.50 77 LYS A C 1
ATOM 596 O O . LYS A 1 77 ? 6.028 -1.302 -8.336 1.00 82.50 77 LYS A O 1
ATOM 601 N N . ALA A 1 78 ? 4.160 -2.253 -9.129 1.00 84.81 78 ALA A N 1
ATOM 602 C CA . ALA A 1 78 ? 3.263 -1.506 -8.244 1.00 84.81 78 ALA A CA 1
ATOM 603 C C . ALA A 1 78 ? 3.603 -1.786 -6.759 1.00 84.81 78 ALA A C 1
ATOM 605 O O . ALA A 1 78 ? 4.208 -2.815 -6.463 1.00 84.81 78 ALA A O 1
ATOM 606 N N . PRO A 1 79 ? 3.260 -0.921 -5.795 1.00 87.75 79 PRO A N 1
ATOM 607 C CA . PRO A 1 79 ? 3.666 -1.121 -4.402 1.00 87.75 79 PRO A CA 1
ATOM 608 C C . PRO A 1 79 ? 2.968 -2.325 -3.739 1.00 87.75 79 PRO A C 1
ATOM 610 O O . PRO A 1 79 ? 1.858 -2.710 -4.105 1.00 87.75 79 PRO A O 1
ATOM 613 N N . ASN A 1 80 ? 3.636 -2.941 -2.757 1.00 89.06 80 ASN A N 1
ATOM 614 C CA . ASN A 1 80 ? 3.031 -3.929 -1.840 1.00 89.06 80 ASN A CA 1
ATOM 615 C C . ASN A 1 80 ? 2.583 -3.308 -0.511 1.00 89.06 80 ASN A C 1
ATOM 617 O O . ASN A 1 80 ? 1.805 -3.922 0.216 1.00 89.06 80 ASN A O 1
ATOM 621 N N . THR A 1 81 ? 3.060 -2.097 -0.230 1.00 90.12 81 THR A N 1
ATOM 622 C CA . THR A 1 81 ? 2.766 -1.349 0.985 1.00 90.12 81 THR A CA 1
ATOM 623 C C . THR A 1 81 ? 2.184 0.002 0.614 1.00 90.12 81 THR A C 1
ATOM 625 O O . THR A 1 81 ? 2.726 0.695 -0.247 1.00 90.12 81 THR A O 1
ATOM 628 N N . TYR A 1 82 ? 1.092 0.372 1.270 1.00 92.06 82 TYR A N 1
ATOM 629 C CA . TYR A 1 82 ? 0.449 1.670 1.128 1.00 92.06 82 TYR A CA 1
ATOM 630 C C . TYR A 1 82 ? 0.537 2.417 2.446 1.00 92.06 82 TYR A C 1
ATOM 632 O O . TYR A 1 82 ? 0.148 1.886 3.482 1.00 92.06 82 TYR A O 1
ATOM 640 N N . ILE A 1 83 ? 1.029 3.648 2.390 1.00 90.81 83 ILE A N 1
ATOM 641 C CA . ILE A 1 83 ? 1.005 4.556 3.528 1.00 90.81 83 ILE A CA 1
ATOM 642 C C . ILE A 1 83 ? -0.286 5.374 3.519 1.00 90.81 83 ILE A C 1
ATOM 644 O O . ILE A 1 83 ? -0.771 5.772 2.457 1.00 90.81 83 ILE A O 1
ATOM 648 N N . PHE A 1 84 ? -0.840 5.619 4.700 1.00 93.75 84 PHE A N 1
ATOM 649 C CA . PHE A 1 84 ? -2.006 6.461 4.892 1.00 93.75 84 PHE A CA 1
ATOM 650 C C . PHE A 1 84 ? -1.781 7.447 6.032 1.00 93.75 84 PHE A C 1
ATOM 652 O O . PHE A 1 84 ? -1.694 7.053 7.192 1.00 93.75 84 PHE A O 1
ATOM 659 N N . THR A 1 85 ? -1.749 8.731 5.680 1.00 91.94 85 THR A N 1
ATOM 660 C CA . THR A 1 85 ? -1.487 9.850 6.599 1.00 91.94 85 THR A CA 1
ATOM 661 C C . THR A 1 85 ? -2.742 10.654 6.943 1.00 91.94 85 THR A C 1
ATOM 663 O O . THR A 1 85 ? -2.658 11.762 7.462 1.00 91.94 85 THR A O 1
ATOM 666 N N . GLY A 1 86 ? -3.928 10.135 6.600 1.00 90.50 86 GLY A N 1
ATOM 667 C CA . GLY A 1 86 ? -5.197 10.870 6.687 1.00 90.50 86 GLY A CA 1
ATOM 668 C C . GLY A 1 86 ? -5.467 11.802 5.501 1.00 90.50 86 GLY A C 1
ATOM 669 O O . GLY A 1 86 ? -6.568 12.340 5.386 1.00 90.50 86 GLY A O 1
ATOM 670 N N . LYS A 1 87 ? -4.496 11.957 4.593 1.00 87.50 87 LYS A N 1
ATOM 671 C CA . LYS A 1 87 ? -4.572 12.857 3.440 1.00 87.50 87 LYS A CA 1
ATOM 672 C C . LYS A 1 87 ? -4.358 12.127 2.121 1.00 87.50 87 LYS A C 1
ATOM 674 O O . LYS A 1 87 ? -3.681 11.100 2.064 1.00 87.50 87 LYS A O 1
ATOM 679 N N . ASP A 1 88 ? -4.948 12.659 1.057 1.00 83.00 88 ASP A N 1
ATOM 680 C CA . ASP A 1 88 ? -4.698 12.202 -0.305 1.00 83.00 88 ASP A CA 1
ATOM 681 C C . ASP A 1 88 ? -3.443 12.858 -0.911 1.00 83.00 88 ASP A C 1
ATOM 683 O O . ASP A 1 88 ? -2.768 13.678 -0.286 1.00 83.00 88 ASP A O 1
ATOM 687 N N . LYS A 1 89 ? -3.136 12.513 -2.169 1.00 74.06 89 LYS A N 1
ATOM 688 C CA . LYS A 1 89 ? -1.995 13.077 -2.912 1.00 74.06 89 LYS A CA 1
ATOM 689 C C . LYS A 1 89 ? -2.056 14.601 -3.108 1.00 74.06 89 LYS A C 1
ATOM 691 O O . LYS A 1 89 ? -1.050 15.196 -3.476 1.00 74.06 89 LYS A O 1
ATOM 696 N N . HIS A 1 90 ? -3.216 15.221 -2.901 1.00 80.88 90 HIS A N 1
ATOM 697 C CA . HIS A 1 90 ? -3.429 16.663 -3.006 1.00 80.88 90 HIS A CA 1
ATOM 698 C C . HIS A 1 90 ? -3.475 17.341 -1.628 1.00 80.88 90 HIS A 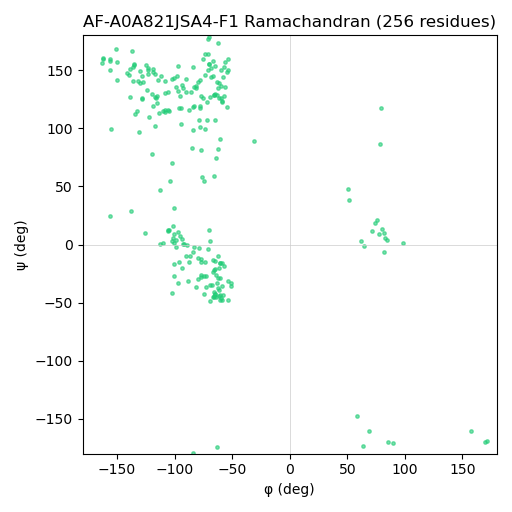C 1
ATOM 700 O O . HIS A 1 90 ? -3.743 18.538 -1.543 1.00 80.88 90 HIS A O 1
ATOM 706 N N . GLY A 1 91 ? -3.214 16.596 -0.548 1.00 82.19 91 GLY A N 1
ATOM 707 C CA . GLY A 1 91 ? -3.248 17.098 0.823 1.00 82.19 91 GLY A CA 1
ATOM 708 C C . GLY A 1 91 ? -4.657 17.254 1.398 1.00 82.19 91 GLY A C 1
ATOM 709 O O . GLY A 1 91 ? -4.797 17.812 2.486 1.00 82.19 91 GLY A O 1
ATOM 710 N N . SER A 1 92 ? -5.690 16.770 0.701 1.00 86.94 92 SER A N 1
ATOM 711 C CA . SER A 1 92 ? -7.073 16.824 1.176 1.00 86.94 92 SER A CA 1
ATOM 712 C C . SER A 1 92 ? -7.340 15.713 2.181 1.00 86.94 92 SER A C 1
ATOM 714 O O . SER A 1 92 ? -6.905 14.578 1.993 1.00 86.94 92 SER A O 1
ATOM 716 N N . GLU A 1 93 ? -8.087 16.032 3.237 1.00 91.81 93 GLU A N 1
ATOM 717 C CA . GLU A 1 93 ? -8.524 15.055 4.235 1.00 91.81 93 GLU A CA 1
ATOM 718 C C . GLU A 1 93 ? -9.411 13.982 3.596 1.00 91.81 93 GLU A C 1
ATOM 720 O O . GLU A 1 93 ? -10.431 14.280 2.972 1.00 91.81 93 GLU A O 1
ATOM 725 N N . VAL A 1 94 ? -9.045 12.719 3.794 1.00 93.62 94 VAL A N 1
ATOM 726 C CA . VAL A 1 94 ? -9.778 11.555 3.286 1.00 93.62 94 VAL A CA 1
ATOM 727 C C . VAL A 1 94 ? -9.889 10.495 4.372 1.00 93.62 94 VAL A C 1
ATOM 729 O O . VAL A 1 94 ? -9.071 10.442 5.280 1.00 93.62 94 VAL A O 1
ATOM 732 N N . ASP A 1 95 ? -10.895 9.627 4.294 1.00 93.31 95 ASP A N 1
ATOM 733 C CA . ASP A 1 95 ? -11.156 8.611 5.331 1.00 93.31 95 ASP A CA 1
ATOM 734 C C . ASP A 1 95 ? -10.541 7.238 5.031 1.00 93.31 95 ASP A C 1
ATOM 736 O O . ASP A 1 95 ? -10.819 6.250 5.715 1.00 93.31 95 ASP A O 1
ATOM 740 N N . GLY A 1 96 ? -9.732 7.143 3.981 1.00 92.31 96 GLY A N 1
ATOM 741 C CA . GLY A 1 96 ? -9.153 5.885 3.556 1.00 92.31 96 GLY A CA 1
ATOM 742 C C . GLY A 1 96 ? -8.441 5.980 2.218 1.00 92.31 96 GLY A C 1
ATOM 743 O O . GLY A 1 96 ? -8.239 7.063 1.672 1.00 92.31 96 GLY A O 1
ATOM 744 N N . LEU A 1 97 ? -8.092 4.819 1.677 1.00 92.19 97 LEU A N 1
ATOM 745 C CA . LEU A 1 97 ? -7.317 4.698 0.447 1.00 92.19 97 LEU A CA 1
ATOM 746 C C . LEU A 1 97 ? -7.869 3.608 -0.472 1.00 92.19 97 LEU A C 1
ATOM 748 O O . LEU A 1 97 ? -8.680 2.766 -0.074 1.00 92.19 97 LEU A O 1
ATOM 752 N N . TYR A 1 98 ? -7.399 3.630 -1.717 1.00 92.75 98 TYR A N 1
ATOM 753 C CA . TYR A 1 98 ? -7.737 2.641 -2.733 1.00 92.75 98 TYR A CA 1
ATOM 754 C C . TYR A 1 98 ? -6.496 1.872 -3.172 1.00 92.75 98 TYR A C 1
ATOM 756 O O . TYR A 1 98 ? -5.517 2.471 -3.614 1.00 92.75 98 TYR A O 1
ATOM 764 N N . ILE A 1 99 ? -6.572 0.544 -3.121 1.00 93.81 99 ILE A N 1
ATOM 765 C CA . ILE A 1 99 ? -5.511 -0.358 -3.578 1.00 93.81 99 ILE A CA 1
ATOM 766 C C . ILE A 1 99 ? -5.953 -1.036 -4.878 1.00 93.81 99 ILE A C 1
ATOM 768 O O . ILE A 1 99 ? -6.913 -1.807 -4.855 1.00 93.81 99 ILE A O 1
ATOM 772 N N . PRO A 1 100 ? -5.300 -0.784 -6.023 1.00 93.19 100 PRO A N 1
ATOM 773 C CA . PRO A 1 100 ? -5.590 -1.502 -7.260 1.00 93.19 100 PRO A CA 1
ATOM 774 C C . PRO A 1 100 ? -5.235 -2.988 -7.148 1.00 93.19 100 PRO A C 1
ATOM 776 O O . PRO A 1 100 ? -4.102 -3.333 -6.809 1.00 93.19 100 PRO A O 1
ATOM 779 N N . VAL A 1 101 ? -6.165 -3.879 -7.511 1.00 94.50 101 VAL A N 1
ATOM 780 C CA . VAL A 1 101 ? -5.888 -5.331 -7.502 1.00 94.50 101 VAL A CA 1
ATOM 781 C C . VAL A 1 101 ? -5.057 -5.775 -8.703 1.00 94.50 101 VAL A C 1
ATOM 783 O O . VAL A 1 101 ? -4.529 -6.884 -8.701 1.00 94.50 101 VAL A O 1
ATOM 786 N N . LYS A 1 102 ? -4.898 -4.907 -9.711 1.00 91.69 102 LYS A N 1
ATOM 787 C CA . LYS A 1 102 ? -4.174 -5.189 -10.955 1.00 91.69 102 LYS A CA 1
ATOM 788 C C . LYS A 1 102 ? -2.779 -5.769 -10.730 1.00 91.69 102 LYS A C 1
ATOM 790 O O . LYS A 1 102 ? -2.373 -6.672 -11.452 1.00 91.69 102 LYS A O 1
ATOM 795 N N . LYS A 1 103 ? -2.082 -5.325 -9.677 1.00 90.38 103 LYS A N 1
ATOM 796 C CA . LYS A 1 103 ? -0.791 -5.904 -9.287 1.00 90.38 103 LYS A CA 1
ATOM 797 C C . LYS A 1 103 ? -0.866 -7.424 -9.111 1.00 90.38 103 LYS A C 1
ATOM 799 O O . LYS A 1 103 ? -0.003 -8.132 -9.614 1.00 90.38 103 LYS A O 1
ATOM 804 N N . ALA A 1 104 ? -1.875 -7.916 -8.394 1.00 93.56 104 ALA A N 1
ATOM 805 C CA . ALA A 1 104 ? -2.029 -9.339 -8.118 1.00 93.56 104 ALA A CA 1
ATOM 806 C C . ALA A 1 104 ? -2.186 -10.133 -9.420 1.00 93.56 104 ALA A C 1
ATOM 808 O O . ALA A 1 104 ? -1.484 -11.117 -9.629 1.00 93.56 104 ALA A O 1
ATOM 809 N N . TYR A 1 105 ? -3.056 -9.663 -10.315 1.00 93.44 105 TYR A N 1
ATOM 810 C CA . TYR A 1 105 ? -3.279 -10.286 -11.620 1.00 93.44 105 TYR A CA 1
ATOM 811 C C . TYR A 1 105 ? -1.997 -10.371 -12.449 1.00 93.44 105 TYR A C 1
ATOM 813 O O . TYR A 1 105 ? -1.705 -11.413 -13.025 1.00 93.44 105 TYR A O 1
ATOM 821 N N . GLU A 1 106 ? -1.212 -9.298 -12.466 1.00 92.44 106 GLU A N 1
ATOM 822 C CA . GLU A 1 106 ? 0.018 -9.194 -13.256 1.00 92.44 106 GLU A CA 1
ATOM 823 C C . GLU A 1 106 ? 1.156 -10.041 -12.668 1.00 92.44 106 GLU A C 1
ATOM 825 O O . GLU A 1 106 ? 1.904 -10.683 -13.401 1.00 92.44 106 GLU A O 1
ATOM 830 N N . MET A 1 107 ? 1.258 -10.120 -11.338 1.00 91.69 107 MET A N 1
ATOM 831 C CA . MET A 1 107 ? 2.227 -10.996 -10.675 1.00 91.69 107 MET A CA 1
ATOM 832 C C . MET A 1 107 ? 1.936 -12.477 -10.933 1.00 91.69 107 MET A C 1
ATOM 834 O O . MET A 1 107 ? 2.862 -13.233 -11.211 1.00 91.69 107 MET A O 1
ATOM 838 N N . TRP A 1 108 ? 0.670 -12.891 -10.880 1.00 93.75 108 TRP A N 1
ATOM 839 C CA . TRP A 1 108 ? 0.276 -14.279 -11.144 1.00 93.75 108 TRP A CA 1
ATOM 840 C C . TRP A 1 108 ? 0.322 -14.658 -12.630 1.00 93.75 108 TRP A C 1
ATOM 842 O O . TRP A 1 108 ? 0.519 -15.827 -12.954 1.00 93.75 108 TRP A O 1
ATOM 852 N N . SER A 1 109 ? 0.158 -13.695 -13.543 1.00 93.19 109 SER A N 1
ATOM 853 C CA . SER A 1 109 ? 0.164 -13.962 -14.987 1.00 93.19 109 SER A CA 1
ATOM 854 C C . SER A 1 109 ? 1.546 -13.908 -15.632 1.00 93.19 109 SER A C 1
ATOM 856 O O . SER A 1 109 ? 1.769 -14.602 -16.622 1.00 93.19 109 SER A O 1
ATOM 858 N N . LYS A 1 110 ? 2.453 -13.068 -15.119 1.00 90.81 110 LYS A N 1
ATOM 859 C CA . LYS A 1 110 ? 3.769 -12.828 -15.733 1.00 90.81 110 LYS A CA 1
ATOM 860 C C . LYS A 1 110 ? 4.837 -12.324 -14.757 1.00 90.81 110 LYS A C 1
ATOM 862 O O . LYS A 1 110 ? 5.766 -11.626 -15.162 1.00 90.81 110 LYS A O 1
ATOM 867 N N . GLY A 1 111 ? 4.693 -12.611 -13.464 1.00 86.00 111 GLY A N 1
ATOM 868 C CA . GLY A 1 111 ? 5.660 -12.198 -12.446 1.00 86.00 111 GLY A CA 1
ATOM 869 C C . GLY A 1 111 ? 7.058 -12.808 -12.629 1.00 86.00 111 GLY A C 1
ATOM 870 O O . GLY A 1 111 ? 7.355 -13.495 -13.606 1.00 86.00 111 GLY A O 1
ATOM 871 N N . GLY A 1 112 ? 7.945 -12.560 -11.662 1.00 83.81 112 GLY A N 1
ATOM 872 C CA . GLY A 1 112 ? 9.275 -13.183 -11.642 1.00 83.81 112 GLY A CA 1
ATOM 873 C C . GLY A 1 112 ? 9.216 -14.713 -11.520 1.00 83.81 112 GLY A C 1
ATOM 874 O O . GLY A 1 112 ? 8.155 -15.282 -11.282 1.00 83.81 112 GLY A O 1
ATOM 875 N N . GLU A 1 113 ? 10.369 -15.377 -11.631 1.00 83.88 113 GLU A N 1
ATOM 876 C CA . GLU A 1 113 ? 10.484 -16.850 -11.617 1.00 83.88 113 GLU A CA 1
ATOM 877 C C . GLU A 1 113 ? 9.774 -17.524 -10.428 1.00 83.88 113 GLU A C 1
ATOM 879 O O . GLU A 1 113 ? 9.181 -18.582 -10.587 1.00 83.88 113 GLU A O 1
ATOM 884 N N . PHE A 1 114 ? 9.741 -16.875 -9.260 1.00 83.38 114 PHE A N 1
ATOM 885 C CA . PHE A 1 114 ? 9.067 -17.382 -8.057 1.00 83.38 114 PHE A CA 1
ATOM 886 C C . PHE A 1 114 ? 7.528 -17.374 -8.115 1.00 83.38 114 PHE A C 1
ATOM 888 O O . PHE A 1 114 ? 6.888 -17.801 -7.159 1.00 83.38 114 PHE A O 1
ATOM 895 N N . MET A 1 115 ? 6.928 -16.855 -9.190 1.00 89.06 115 MET A N 1
ATOM 896 C CA . MET A 1 115 ? 5.476 -16.879 -9.423 1.00 89.06 115 MET A CA 1
ATOM 897 C C . MET A 1 115 ? 5.040 -18.012 -10.362 1.00 89.06 115 MET A C 1
ATOM 899 O O . MET A 1 115 ? 3.849 -18.145 -10.645 1.00 89.06 115 MET A O 1
ATOM 903 N N . LYS A 1 116 ? 5.991 -18.792 -10.883 1.00 90.50 116 LYS A N 1
ATOM 904 C CA . LYS A 1 116 ? 5.708 -19.965 -11.707 1.00 90.50 116 LYS A CA 1
ATOM 905 C C . LYS A 1 116 ? 5.424 -21.175 -10.822 1.00 90.50 116 LYS A C 1
ATOM 907 O O . LYS A 1 116 ? 5.907 -21.255 -9.694 1.00 90.50 116 LYS A O 1
ATOM 912 N N . ASP A 1 117 ? 4.638 -22.104 -11.343 1.00 90.62 117 ASP A N 1
ATOM 913 C CA . ASP A 1 117 ? 4.472 -23.422 -10.741 1.00 90.62 117 ASP A CA 1
ATOM 914 C C . ASP A 1 117 ? 5.740 -24.288 -10.902 1.00 90.62 117 ASP A C 1
ATOM 916 O O . ASP A 1 117 ? 6.706 -23.899 -11.565 1.00 90.62 117 ASP A O 1
ATOM 920 N N . ASP A 1 118 ? 5.723 -25.493 -10.326 1.00 92.00 118 ASP A N 1
ATOM 921 C CA . ASP A 1 118 ? 6.838 -26.452 -10.396 1.00 92.00 118 ASP A CA 1
ATOM 922 C C . ASP A 1 118 ? 7.194 -26.878 -11.837 1.00 92.00 118 ASP A C 1
ATOM 924 O O . ASP A 1 118 ? 8.271 -27.423 -12.082 1.00 92.00 118 ASP A O 1
ATOM 928 N N . HIS A 1 119 ? 6.308 -26.618 -12.804 1.00 91.75 119 HIS A N 1
ATOM 929 C CA . HIS A 1 119 ? 6.504 -26.905 -14.224 1.00 91.75 119 HIS A CA 1
ATOM 930 C C . HIS A 1 119 ? 6.959 -25.670 -15.022 1.00 91.75 119 HIS A C 1
ATOM 932 O O . HIS A 1 119 ? 7.102 -25.749 -16.243 1.00 91.75 119 HIS A O 1
ATOM 938 N N . GLY A 1 120 ? 7.194 -24.532 -14.362 1.00 91.75 120 GLY A N 1
ATOM 939 C CA . GLY A 1 120 ? 7.641 -23.292 -14.992 1.00 91.75 120 GLY A CA 1
ATOM 940 C C . GLY A 1 120 ? 6.529 -22.480 -15.667 1.00 91.75 120 GLY A C 1
ATOM 941 O O . GLY A 1 120 ? 6.837 -21.553 -16.421 1.00 91.75 120 GLY A O 1
ATOM 942 N N . ASN A 1 121 ? 5.256 -22.788 -15.410 1.00 93.38 121 ASN A N 1
ATOM 943 C CA . ASN A 1 121 ? 4.115 -22.083 -15.990 1.00 93.38 121 ASN A CA 1
ATOM 944 C C . ASN A 1 121 ? 3.558 -21.028 -15.035 1.00 93.38 121 ASN A C 1
ATOM 946 O O . ASN A 1 121 ? 3.497 -21.214 -13.821 1.00 93.38 121 ASN A O 1
ATOM 950 N N . TYR A 1 122 ? 3.089 -19.918 -15.600 1.00 93.69 122 TYR A N 1
ATOM 951 C CA . TYR A 1 122 ? 2.316 -18.937 -14.846 1.00 93.69 122 TYR A CA 1
ATOM 952 C C . TYR A 1 122 ? 0.908 -19.456 -14.563 1.00 93.69 122 TYR A C 1
ATOM 954 O O . TYR A 1 122 ? 0.297 -20.121 -15.403 1.00 93.69 122 TYR A O 1
ATOM 962 N N . THR A 1 123 ? 0.372 -19.093 -13.400 1.00 92.56 123 THR A N 1
ATOM 963 C CA . THR A 1 123 ? -0.966 -19.488 -12.942 1.00 92.56 123 THR A CA 1
ATOM 964 C C . THR A 1 123 ? -1.828 -18.241 -12.712 1.00 92.56 123 THR A C 1
ATOM 966 O O . THR A 1 123 ? -2.005 -17.802 -11.575 1.00 92.56 123 THR A O 1
ATOM 969 N N . PRO A 1 124 ? -2.368 -17.623 -13.786 1.00 94.38 124 PRO A N 1
ATOM 970 C CA . PRO A 1 124 ? -3.198 -16.431 -13.667 1.00 94.38 124 PRO A CA 1
ATOM 971 C C . PRO A 1 124 ? -4.378 -16.642 -12.718 1.00 94.38 124 PRO A C 1
ATOM 973 O O . PRO A 1 124 ? -4.954 -17.730 -12.645 1.00 94.38 124 PRO A O 1
ATOM 976 N N . ILE A 1 125 ? -4.782 -15.569 -12.035 1.00 94.62 125 ILE A N 1
ATOM 977 C CA . ILE A 1 125 ? -5.943 -15.598 -11.142 1.00 94.62 125 ILE A CA 1
ATOM 978 C C . ILE A 1 125 ? -7.186 -16.015 -11.953 1.00 94.62 125 ILE A C 1
ATOM 980 O O . ILE A 1 125 ? -7.520 -15.343 -12.936 1.00 94.62 125 ILE A O 1
ATOM 984 N N . PRO A 1 126 ? -7.888 -17.094 -11.565 1.00 93.62 126 PRO A N 1
ATOM 985 C CA . PRO A 1 126 ? -9.045 -17.582 -12.297 1.00 93.62 126 PRO A CA 1
ATOM 986 C C . PRO A 1 126 ? -10.238 -16.634 -12.153 1.00 93.62 126 PRO A C 1
ATOM 988 O O . PRO A 1 126 ? -10.317 -15.801 -11.248 1.00 93.62 126 PRO A O 1
ATOM 991 N N . SER A 1 127 ? -11.222 -16.802 -13.035 1.00 91.94 127 SER A N 1
ATOM 992 C CA . SER A 1 127 ? -12.532 -16.178 -12.843 1.00 91.94 127 SER A CA 1
ATOM 993 C C . SER A 1 127 ? -13.251 -16.808 -11.647 1.00 91.94 127 SER A C 1
ATOM 995 O O . SER A 1 127 ? -13.158 -18.013 -11.413 1.00 91.94 127 SER A O 1
ATOM 997 N N . GLY A 1 128 ? -13.993 -16.005 -10.890 1.00 92.38 128 GLY A N 1
ATOM 998 C CA . GLY A 1 128 ? -14.721 -16.490 -9.724 1.00 92.38 128 GLY A CA 1
ATOM 999 C C . GLY A 1 128 ? -15.300 -15.368 -8.876 1.00 92.38 128 GLY A C 1
ATOM 1000 O O . GLY A 1 128 ? -15.299 -14.199 -9.265 1.00 92.38 128 GLY A O 1
ATOM 1001 N N . THR A 1 129 ? -15.784 -15.733 -7.692 1.00 94.94 129 THR A N 1
ATOM 1002 C CA . THR A 1 129 ? -16.324 -14.765 -6.735 1.00 94.94 129 THR A CA 1
ATOM 1003 C C . THR A 1 129 ? -15.172 -14.066 -6.027 1.00 94.94 129 THR A C 1
ATOM 1005 O O . THR A 1 129 ? -14.557 -14.628 -5.117 1.00 94.94 129 THR A O 1
ATOM 1008 N N . ALA A 1 130 ? -14.875 -12.843 -6.463 1.00 96.31 130 ALA A N 1
ATOM 1009 C CA . ALA A 1 130 ? -13.835 -12.012 -5.878 1.00 96.31 130 ALA A CA 1
ATOM 1010 C C . ALA A 1 130 ? -14.324 -11.296 -4.611 1.00 96.31 130 ALA A C 1
ATOM 1012 O O . ALA A 1 130 ? -15.416 -10.727 -4.584 1.00 96.31 130 ALA A O 1
ATOM 1013 N N . LYS A 1 131 ? -13.494 -11.286 -3.568 1.00 96.44 131 LYS A N 1
ATOM 1014 C CA . LYS A 1 131 ? -13.733 -10.570 -2.310 1.00 96.44 131 LYS A CA 1
ATOM 1015 C C . LYS A 1 131 ? -12.441 -9.917 -1.834 1.00 96.44 131 LYS A C 1
ATOM 1017 O O . LYS A 1 131 ? -11.351 -10.432 -2.069 1.00 96.44 131 LYS A O 1
ATOM 1022 N N . ALA A 1 132 ? -12.570 -8.806 -1.122 1.00 97.31 132 ALA A N 1
ATOM 1023 C CA . ALA A 1 132 ? -11.476 -8.217 -0.364 1.00 97.31 132 ALA A CA 1
ATOM 1024 C C . ALA A 1 132 ? -11.843 -8.193 1.119 1.00 97.31 132 ALA A C 1
ATOM 1026 O O . ALA A 1 132 ? -13.020 -8.072 1.457 1.00 97.31 132 ALA A O 1
ATOM 1027 N N . GLY A 1 133 ? -10.854 -8.318 1.998 1.00 96.94 133 GLY A N 1
ATOM 1028 C CA . GLY A 1 133 ? -11.105 -8.335 3.437 1.00 96.94 133 GLY A CA 1
ATOM 1029 C C . GLY A 1 133 ? -9.862 -8.062 4.266 1.00 96.94 133 GLY A C 1
ATOM 1030 O O . GLY A 1 133 ? -8.738 -8.251 3.793 1.00 96.94 133 GLY A O 1
ATOM 1031 N N . LEU A 1 134 ? -10.079 -7.642 5.511 1.00 97.06 134 LEU A N 1
ATOM 1032 C CA . LEU A 1 134 ? -9.028 -7.528 6.517 1.00 97.06 134 LEU A CA 1
ATOM 1033 C C . LEU A 1 134 ? -8.448 -8.919 6.806 1.00 97.06 134 LEU A C 1
ATOM 1035 O O . LEU A 1 134 ? -9.194 -9.872 7.029 1.00 97.06 134 LEU A O 1
ATOM 1039 N N . TYR A 1 135 ? -7.126 -9.040 6.741 1.00 95.25 135 TYR A N 1
ATOM 1040 C CA . TYR A 1 135 ? -6.404 -10.273 7.050 1.00 95.25 135 TYR A CA 1
ATOM 1041 C C . TYR A 1 135 ? -5.772 -10.212 8.441 1.00 95.25 135 TYR A C 1
ATOM 1043 O O . TYR A 1 135 ? -5.831 -11.185 9.184 1.00 95.25 135 TYR A O 1
ATOM 1051 N N . TRP A 1 136 ? -5.190 -9.065 8.790 1.00 94.56 136 TRP A N 1
ATOM 1052 C CA . TRP A 1 136 ? -4.568 -8.814 10.086 1.00 94.56 136 TRP A CA 1
ATOM 1053 C C . TRP A 1 136 ? -4.544 -7.310 10.373 1.00 94.56 136 TRP A C 1
ATOM 1055 O O . TRP A 1 136 ? -4.448 -6.516 9.440 1.00 94.56 136 TRP A O 1
ATOM 1065 N N . GLU A 1 137 ? -4.609 -6.931 11.643 1.00 94.44 137 GLU A N 1
ATOM 1066 C CA . GLU A 1 137 ? -4.284 -5.594 12.147 1.00 94.44 137 GLU A CA 1
ATOM 1067 C C . GLU A 1 137 ? -3.563 -5.737 13.491 1.00 94.44 137 GLU A C 1
ATOM 1069 O O . GLU A 1 137 ? -3.815 -6.699 14.223 1.00 94.44 137 GLU A O 1
ATOM 1074 N N . ASP A 1 138 ? -2.638 -4.828 13.791 1.00 91.31 138 ASP A N 1
ATOM 1075 C CA . ASP A 1 138 ? -1.953 -4.786 15.088 1.00 91.31 138 ASP A CA 1
ATOM 1076 C C . ASP A 1 138 ? -2.791 -4.089 16.166 1.00 91.31 138 ASP A C 1
ATOM 1078 O O . ASP A 1 138 ? -2.806 -4.526 17.315 1.00 91.31 138 ASP A O 1
ATOM 1082 N N . GLU A 1 139 ? -3.519 -3.045 15.782 1.00 92.25 139 GLU A N 1
ATOM 1083 C CA . GLU A 1 139 ? -4.388 -2.267 16.648 1.00 92.25 139 GLU A CA 1
ATOM 1084 C C . GLU A 1 139 ? -5.865 -2.556 16.313 1.00 92.25 139 GLU A C 1
ATOM 1086 O O . GLU A 1 139 ? -6.332 -2.229 15.218 1.00 92.25 139 GLU A O 1
ATOM 1091 N N . PRO A 1 140 ? -6.649 -3.137 17.240 1.00 94.62 140 PRO A N 1
ATOM 1092 C CA . PRO A 1 140 ? -8.047 -3.472 16.986 1.00 94.62 140 PRO A CA 1
ATOM 1093 C C . PRO A 1 140 ? -8.893 -2.262 16.568 1.00 94.62 140 PRO A C 1
ATOM 1095 O O . PRO A 1 140 ? -8.946 -1.241 17.261 1.00 94.62 140 PRO A O 1
ATOM 1098 N N . GLY A 1 141 ? -9.616 -2.373 15.456 1.00 95.50 141 GLY A N 1
ATOM 1099 C CA . GLY A 1 141 ? -10.451 -1.293 14.923 1.00 95.50 141 GLY A CA 1
ATOM 1100 C C . GLY A 1 141 ? -9.660 -0.174 14.237 1.00 95.50 141 GLY A C 1
ATOM 1101 O O . GLY A 1 141 ? -10.169 0.949 14.114 1.00 95.50 141 GLY A O 1
ATOM 1102 N N . LEU A 1 142 ? -8.428 -0.461 13.808 1.00 96.69 142 LEU A N 1
ATOM 1103 C CA . LEU A 1 142 ? -7.642 0.399 12.928 1.00 96.69 142 LEU A CA 1
ATOM 1104 C C . LEU A 1 142 ? -8.299 0.489 11.546 1.00 96.69 142 LEU A C 1
ATOM 1106 O O . LEU A 1 142 ? -8.480 1.587 11.007 1.00 96.69 142 LEU A O 1
ATOM 1110 N N . ILE A 1 143 ? -8.736 -0.649 10.999 1.00 98.00 143 ILE A N 1
ATOM 1111 C CA . ILE A 1 143 ? -9.485 -0.703 9.742 1.00 98.00 143 ILE A CA 1
ATOM 1112 C C . ILE A 1 143 ? -10.988 -0.747 10.026 1.00 98.00 143 ILE A C 1
ATOM 1114 O O . ILE A 1 143 ? -11.513 -1.693 10.602 1.00 98.00 143 ILE A O 1
ATOM 1118 N N . LYS A 1 144 ? -11.717 0.275 9.564 1.00 97.44 144 LYS A N 1
ATOM 1119 C CA . LYS A 1 144 ? -13.179 0.363 9.722 1.00 97.44 144 LYS A CA 1
ATOM 1120 C C . LYS A 1 144 ? -13.916 -0.586 8.787 1.00 97.44 144 LYS A C 1
ATOM 11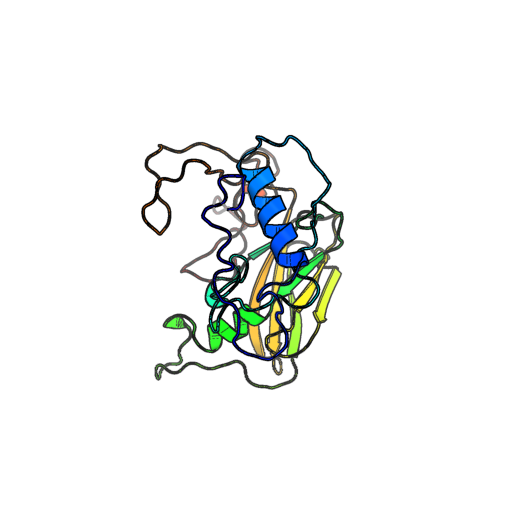22 O O . LYS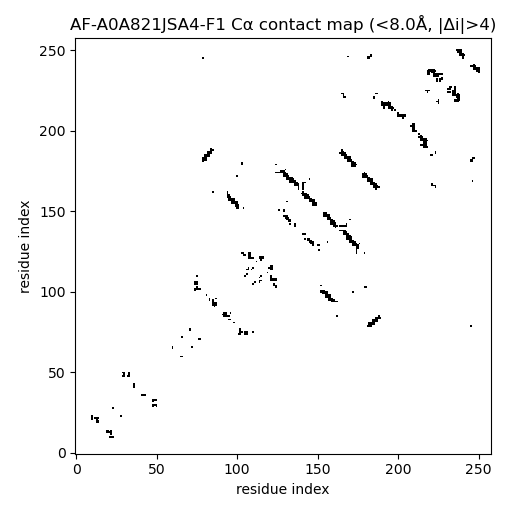 A 1 144 ? -14.924 -1.172 9.160 1.00 97.44 144 LYS A O 1
ATOM 1127 N N . SER A 1 145 ? -13.469 -0.670 7.535 1.00 97.44 145 SER A N 1
ATOM 1128 C CA . SER A 1 145 ? -14.044 -1.590 6.553 1.00 97.44 145 SER A CA 1
ATOM 1129 C C . SER A 1 145 ? -13.119 -1.790 5.360 1.00 97.44 145 SER A C 1
ATOM 1131 O O . SER A 1 145 ? -12.303 -0.928 5.026 1.00 97.44 145 SER A O 1
ATOM 1133 N N . VAL A 1 146 ? -13.297 -2.930 4.698 1.00 98.00 146 VAL A N 1
ATOM 1134 C CA . VAL A 1 146 ? -12.634 -3.280 3.444 1.00 98.00 146 VAL A CA 1
ATOM 1135 C C . VAL A 1 146 ? -13.713 -3.698 2.456 1.00 98.00 146 VAL A C 1
ATOM 1137 O O . VAL A 1 146 ? -14.511 -4.584 2.754 1.00 98.00 146 VAL A O 1
ATOM 1140 N N . ALA A 1 147 ? -13.751 -3.061 1.290 1.00 96.56 147 ALA A N 1
ATOM 1141 C CA . ALA A 1 147 ? -14.723 -3.365 0.246 1.00 96.56 147 ALA A CA 1
ATOM 1142 C C . ALA A 1 147 ? -14.048 -3.423 -1.123 1.00 96.56 147 ALA A C 1
ATOM 1144 O O . ALA A 1 147 ? -13.188 -2.603 -1.438 1.00 96.56 147 ALA A O 1
ATOM 1145 N N . LEU A 1 148 ? -14.459 -4.372 -1.960 1.00 96.12 148 LEU A N 1
ATOM 1146 C CA . LEU A 1 148 ? -14.023 -4.431 -3.351 1.00 96.12 148 LEU A CA 1
ATOM 1147 C C . LEU A 1 148 ? -14.933 -3.544 -4.210 1.00 96.12 148 LEU A C 1
ATOM 1149 O O . LEU A 1 148 ? -16.155 -3.629 -4.116 1.00 96.12 148 LEU A O 1
ATOM 1153 N N . GLN A 1 149 ? -14.339 -2.701 -5.049 1.00 93.06 149 GLN A N 1
ATOM 1154 C CA . GLN A 1 149 ? -15.040 -1.862 -6.016 1.00 93.06 149 GLN A CA 1
ATOM 1155 C C . GLN A 1 149 ? -14.591 -2.201 -7.435 1.00 93.06 149 GLN A C 1
ATOM 1157 O O . GLN A 1 149 ? -13.396 -2.211 -7.725 1.00 93.06 149 GLN A O 1
ATOM 1162 N N . GLY A 1 150 ? -15.551 -2.439 -8.326 1.00 91.31 150 GLY A N 1
ATOM 1163 C CA . GLY A 1 150 ? -15.288 -2.899 -9.689 1.00 91.31 150 GLY A CA 1
ATOM 1164 C C . GLY A 1 150 ? -15.132 -4.418 -9.785 1.00 91.31 150 GLY A C 1
ATOM 1165 O O . GLY A 1 150 ? -15.431 -5.152 -8.843 1.00 91.31 150 GLY A O 1
ATOM 1166 N N . THR A 1 151 ? -14.688 -4.890 -10.948 1.00 88.31 151 THR A N 1
ATOM 1167 C CA . THR A 1 151 ? -14.593 -6.317 -11.284 1.00 88.31 151 THR A CA 1
ATOM 1168 C C . THR A 1 151 ? -13.271 -6.643 -11.980 1.00 88.31 151 THR A C 1
ATOM 1170 O O . THR A 1 151 ? -12.665 -5.790 -12.634 1.00 88.31 151 THR A O 1
ATOM 1173 N N . GLY A 1 152 ? -12.819 -7.891 -11.825 1.00 90.12 152 GLY A N 1
ATOM 1174 C CA . GLY A 1 152 ? -11.598 -8.399 -12.454 1.00 90.12 152 GLY A CA 1
ATOM 1175 C C . GLY A 1 152 ? -10.339 -7.608 -12.085 1.00 90.12 152 GLY A C 1
ATOM 1176 O O . GLY A 1 152 ? -10.222 -7.062 -10.988 1.00 90.12 152 GLY A O 1
ATOM 1177 N N . GLU A 1 153 ? -9.404 -7.524 -13.031 1.00 89.50 153 GLU A N 1
ATOM 1178 C CA . GLU A 1 153 ? -8.104 -6.863 -12.847 1.00 89.50 153 GLU A CA 1
ATOM 1179 C C . GLU A 1 153 ? -8.182 -5.348 -12.618 1.00 89.50 153 GLU A C 1
ATOM 1181 O O . GLU A 1 153 ? -7.275 -4.766 -12.027 1.00 89.50 153 GLU A O 1
ATOM 1186 N N . ASN A 1 154 ? -9.271 -4.701 -13.040 1.00 87.06 154 ASN A N 1
ATOM 1187 C CA . ASN A 1 154 ? -9.460 -3.256 -12.890 1.00 87.06 154 ASN A CA 1
ATOM 1188 C C . ASN A 1 154 ? -10.125 -2.879 -11.558 1.00 87.06 154 ASN A C 1
ATOM 1190 O O . ASN A 1 154 ? -10.342 -1.694 -11.289 1.00 87.06 154 ASN A O 1
ATOM 1194 N N . ALA A 1 155 ? -10.449 -3.867 -10.718 1.00 89.31 155 ALA A N 1
ATOM 1195 C CA . ALA A 1 155 ? -11.027 -3.620 -9.410 1.00 89.31 155 ALA A CA 1
ATOM 1196 C C . ALA A 1 155 ? -10.038 -2.921 -8.458 1.00 89.31 155 ALA A C 1
ATOM 1198 O O . ALA A 1 155 ? -8.810 -2.968 -8.599 1.00 89.31 155 ALA A O 1
ATOM 1199 N N . LYS A 1 156 ? -10.590 -2.262 -7.444 1.00 93.88 156 LYS A N 1
ATOM 1200 C CA . LYS A 1 156 ? -9.841 -1.591 -6.383 1.00 93.88 156 LYS A CA 1
ATOM 1201 C C . LYS A 1 156 ? -10.410 -1.989 -5.033 1.00 93.88 156 LYS A C 1
ATOM 1203 O O . LYS A 1 156 ? -11.622 -2.089 -4.867 1.00 93.88 156 LYS A O 1
ATOM 1208 N N . ILE A 1 157 ? -9.542 -2.184 -4.056 1.00 96.38 157 ILE A N 1
ATOM 1209 C CA . ILE A 1 157 ? -9.925 -2.393 -2.667 1.00 96.38 157 ILE A CA 1
ATOM 1210 C C . ILE A 1 157 ? -10.033 -1.018 -2.019 1.00 96.38 157 ILE A C 1
ATOM 1212 O O . ILE A 1 157 ? -9.036 -0.308 -1.912 1.00 96.38 157 ILE A O 1
ATOM 1216 N N . LYS A 1 158 ? -11.237 -0.641 -1.600 1.00 96.50 158 LYS A N 1
ATOM 1217 C CA . LYS A 1 158 ? -11.477 0.520 -0.749 1.00 96.50 158 LYS A CA 1
ATOM 1218 C C . LYS A 1 158 ? -11.233 0.114 0.699 1.00 96.50 158 LYS A C 1
ATOM 1220 O O . LYS A 1 158 ? -11.925 -0.764 1.212 1.00 96.50 158 LYS A O 1
ATOM 1225 N N . VAL A 1 159 ? -10.273 0.763 1.344 1.00 97.25 159 VAL A N 1
ATOM 1226 C CA . VAL A 1 159 ? -9.928 0.542 2.751 1.00 97.25 159 VAL A CA 1
ATOM 1227 C C . VAL A 1 159 ? -10.280 1.806 3.519 1.00 97.25 159 VAL A C 1
ATOM 1229 O O . VAL A 1 159 ? -9.676 2.847 3.276 1.00 97.25 159 VAL A O 1
ATOM 1232 N N . LEU A 1 160 ? -11.271 1.733 4.410 1.00 97.50 160 LEU A N 1
ATOM 1233 C CA . LEU A 1 160 ? -11.619 2.837 5.307 1.00 97.50 160 LEU A CA 1
ATOM 1234 C C . LEU A 1 160 ? -10.882 2.683 6.633 1.00 97.50 160 LEU A C 1
ATOM 1236 O O . LEU A 1 160 ? -10.881 1.602 7.221 1.00 97.50 160 LEU A O 1
ATOM 1240 N N . VAL A 1 161 ? -10.309 3.778 7.117 1.00 97.19 161 VAL A N 1
ATOM 1241 C CA . VAL A 1 161 ? -9.384 3.791 8.252 1.00 97.19 161 VAL A CA 1
ATOM 1242 C C . VAL A 1 161 ? -9.957 4.608 9.410 1.00 97.19 161 VAL A C 1
ATOM 1244 O O . VAL A 1 161 ? -10.683 5.596 9.239 1.00 97.19 161 VAL A O 1
ATOM 1247 N N . ASN A 1 162 ? -9.642 4.194 10.633 1.00 96.12 162 ASN A N 1
ATOM 1248 C CA . ASN A 1 162 ? -9.838 5.013 11.814 1.00 96.12 162 ASN A CA 1
ATOM 1249 C C . ASN A 1 162 ? -8.661 5.976 12.014 1.00 96.12 162 ASN A C 1
ATOM 1251 O O . ASN A 1 162 ? -7.650 5.607 12.592 1.00 96.12 162 ASN A O 1
ATOM 1255 N N . LYS A 1 163 ? -8.825 7.230 11.576 1.00 93.31 163 LYS A N 1
ATOM 1256 C CA . LYS A 1 163 ? -7.796 8.286 11.650 1.00 93.31 163 LYS A CA 1
ATOM 1257 C C . LYS A 1 163 ? -7.356 8.670 13.068 1.00 93.31 163 LYS A C 1
ATOM 1259 O O . LYS A 1 163 ? -6.408 9.423 13.219 1.00 93.31 163 LYS A O 1
ATOM 1264 N N . LEU A 1 164 ? -8.059 8.195 14.096 1.00 93.38 164 LEU A N 1
ATOM 1265 C CA . LEU A 1 164 ? -7.683 8.405 15.497 1.00 93.38 164 LEU A CA 1
ATOM 1266 C C . LEU A 1 164 ? -6.630 7.400 15.983 1.00 93.38 164 LEU A C 1
ATOM 1268 O O . LEU A 1 164 ? -6.249 7.440 17.150 1.00 93.38 164 LEU A O 1
ATOM 1272 N N . LYS A 1 165 ? -6.226 6.459 15.125 1.00 94.25 165 LYS A N 1
ATOM 1273 C CA . LYS A 1 165 ? -5.304 5.376 15.441 1.00 94.25 165 LYS A CA 1
ATOM 1274 C C . LYS A 1 165 ? -4.195 5.314 14.400 1.00 94.25 165 LYS A C 1
ATOM 1276 O O . LYS A 1 165 ? -4.416 5.603 13.227 1.00 94.25 165 LYS A O 1
ATOM 1281 N N . GLU A 1 166 ? -3.034 4.873 14.850 1.00 94.00 166 GLU A N 1
ATOM 1282 C CA . GLU A 1 166 ? -1.872 4.565 14.025 1.00 94.00 166 GLU A CA 1
ATOM 1283 C C . GLU A 1 166 ? -1.536 3.089 14.200 1.00 94.00 166 GLU A C 1
ATOM 1285 O O . GLU A 1 166 ? -1.818 2.506 15.249 1.00 94.00 166 GLU A O 1
ATOM 1290 N N . GLY A 1 167 ? -0.955 2.481 13.173 1.00 93.94 167 GLY A N 1
ATOM 1291 C CA . GLY A 1 167 ? -0.642 1.062 13.194 1.00 93.94 167 GLY A CA 1
ATOM 1292 C C . GLY A 1 167 ? -0.495 0.465 11.808 1.00 93.94 167 GLY A C 1
ATOM 1293 O O . GLY A 1 167 ? -0.286 1.146 10.800 1.00 93.94 167 GLY A O 1
ATOM 1294 N N . ASN A 1 168 ? -0.622 -0.848 11.764 1.00 94.75 168 ASN A N 1
ATOM 1295 C CA . ASN A 1 168 ? -0.402 -1.671 10.602 1.00 94.75 168 ASN A CA 1
ATOM 1296 C C . ASN A 1 168 ? -1.576 -2.612 10.381 1.00 94.75 168 ASN A C 1
ATOM 1298 O O . ASN A 1 168 ? -2.084 -3.253 11.295 1.00 94.75 168 ASN A O 1
ATOM 1302 N N . ALA A 1 169 ? -1.948 -2.768 9.120 1.00 95.62 169 ALA A N 1
ATOM 1303 C CA . ALA A 1 169 ? -2.919 -3.760 8.709 1.00 95.62 169 ALA A CA 1
ATOM 1304 C C . ALA A 1 169 ? -2.444 -4.495 7.461 1.00 95.62 169 ALA A C 1
ATOM 1306 O O . ALA A 1 169 ? -1.689 -3.970 6.648 1.00 95.62 169 ALA A O 1
ATOM 1307 N N . VAL A 1 170 ? -2.919 -5.718 7.280 1.00 96.00 170 VAL A N 1
ATOM 1308 C CA . VAL A 1 170 ? -2.796 -6.461 6.033 1.00 96.00 170 VAL A CA 1
ATOM 1309 C C . VAL A 1 170 ? -4.193 -6.686 5.487 1.00 96.00 170 VAL A C 1
ATOM 1311 O O . VAL A 1 170 ? -5.067 -7.222 6.170 1.00 96.00 170 VAL A O 1
ATOM 1314 N N . VAL A 1 171 ? -4.407 -6.291 4.236 1.00 97.12 171 VAL A N 1
ATOM 1315 C CA . VAL A 1 171 ? -5.654 -6.537 3.506 1.00 97.12 171 VAL A CA 1
ATOM 1316 C C . VAL A 1 171 ? -5.421 -7.596 2.441 1.00 97.12 171 VAL A C 1
ATOM 1318 O O . VAL A 1 171 ? -4.376 -7.623 1.799 1.00 97.12 171 VAL A O 1
ATOM 1321 N N . SER A 1 172 ? -6.396 -8.481 2.260 1.00 97.06 172 SER A N 1
ATOM 1322 C CA . SER A 1 172 ? -6.327 -9.615 1.336 1.00 97.06 172 SER A CA 1
ATOM 1323 C C . SER A 1 172 ? -7.293 -9.453 0.171 1.00 97.06 172 SER A C 1
ATOM 1325 O O . SER A 1 172 ? -8.407 -8.958 0.346 1.00 97.06 172 SER A O 1
ATOM 1327 N N . TYR A 1 173 ? -6.875 -9.926 -1.001 1.00 97.56 173 TYR A N 1
ATOM 1328 C CA . TYR A 1 173 ? -7.731 -10.179 -2.153 1.00 97.56 173 TYR A CA 1
ATOM 1329 C C . TYR A 1 173 ? -7.892 -11.681 -2.350 1.00 97.56 173 TYR A C 1
ATOM 1331 O O . TYR A 1 173 ? -6.910 -12.432 -2.352 1.00 97.56 173 TYR A O 1
ATOM 1339 N N . ARG A 1 174 ? -9.143 -12.113 -2.497 1.00 96.62 174 ARG A N 1
ATOM 1340 C CA . ARG A 1 174 ? -9.530 -13.517 -2.567 1.00 96.62 174 ARG A CA 1
ATOM 1341 C C . ARG A 1 174 ? -10.401 -13.774 -3.781 1.00 96.62 174 ARG A C 1
ATOM 1343 O O . ARG A 1 174 ? -11.249 -12.946 -4.103 1.00 96.62 174 ARG A O 1
ATOM 1350 N N . VAL A 1 175 ? -10.247 -14.943 -4.388 1.00 97.00 175 VAL A N 1
ATOM 1351 C CA . VAL A 1 175 ? -11.179 -15.470 -5.391 1.00 97.00 175 VAL A CA 1
ATOM 1352 C C . VAL A 1 175 ? -11.561 -16.877 -4.959 1.00 97.00 175 VAL A C 1
ATOM 1354 O O . VAL A 1 175 ? -10.682 -17.686 -4.676 1.00 97.00 175 VAL A O 1
ATOM 1357 N N . ASN A 1 176 ? -12.866 -17.148 -4.852 1.00 94.88 176 ASN A N 1
ATOM 1358 C CA . ASN A 1 176 ? -13.393 -18.431 -4.363 1.00 94.88 176 ASN A CA 1
ATOM 1359 C C . ASN A 1 176 ? -12.747 -18.849 -3.023 1.00 94.88 176 ASN A C 1
ATOM 1361 O O . ASN A 1 176 ? -12.239 -19.955 -2.873 1.00 94.88 176 ASN A O 1
ATOM 1365 N N . ASP A 1 177 ? -12.696 -17.898 -2.084 1.00 93.06 177 ASP A N 1
ATOM 1366 C CA . ASP A 1 177 ? -12.140 -18.027 -0.727 1.00 93.06 177 ASP A CA 1
ATOM 1367 C C . ASP A 1 177 ? -10.635 -18.356 -0.625 1.00 93.06 177 ASP A C 1
ATOM 1369 O O . ASP A 1 177 ? -10.091 -18.404 0.477 1.00 93.06 177 ASP A O 1
ATOM 1373 N N . THR A 1 178 ? -9.921 -18.437 -1.751 1.00 95.44 178 THR A N 1
ATOM 1374 C CA . THR A 1 178 ? -8.455 -18.547 -1.788 1.00 95.44 178 THR A CA 1
ATOM 1375 C C . THR A 1 178 ? -7.817 -17.163 -1.834 1.00 95.44 178 THR A C 1
ATOM 1377 O O . THR A 1 178 ? -8.219 -16.319 -2.635 1.00 95.44 178 THR A O 1
ATOM 1380 N N . VAL A 1 179 ? -6.821 -16.913 -0.978 1.00 95.81 179 VAL A N 1
ATOM 1381 C CA . VAL A 1 179 ? -6.061 -15.652 -0.950 1.00 95.81 179 VAL A CA 1
ATOM 1382 C C . VAL A 1 179 ? -5.036 -15.648 -2.080 1.00 95.81 179 VAL A C 1
ATOM 1384 O O . VAL A 1 179 ? -4.115 -16.457 -2.079 1.00 95.81 179 VAL A O 1
ATOM 1387 N N . TYR A 1 180 ? -5.165 -14.703 -3.011 1.00 94.69 180 TYR A N 1
ATOM 1388 C CA . TYR A 1 180 ? -4.221 -14.548 -4.124 1.00 94.69 180 TYR A CA 1
ATOM 1389 C C . TYR A 1 180 ? -3.163 -13.493 -3.847 1.00 94.69 180 TYR A C 1
ATOM 1391 O O . TYR A 1 180 ? -2.032 -13.602 -4.313 1.00 94.69 180 TYR A O 1
ATOM 1399 N N . TRP A 1 181 ? -3.515 -12.442 -3.114 1.00 95.25 181 TRP A N 1
ATOM 1400 C CA . TRP A 1 181 ? -2.566 -11.389 -2.796 1.00 95.25 181 TRP A CA 1
ATOM 1401 C C . TRP A 1 181 ? -2.974 -10.654 -1.535 1.00 95.25 181 TRP A C 1
ATOM 1403 O O . TRP A 1 181 ? -4.140 -10.642 -1.135 1.00 95.25 181 TRP A O 1
ATOM 1413 N N . THR A 1 182 ? -1.985 -10.027 -0.930 1.00 95.44 182 THR A N 1
ATOM 1414 C CA . THR A 1 182 ? -2.097 -9.268 0.303 1.00 95.44 182 THR A CA 1
ATOM 1415 C C . THR A 1 182 ? -1.256 -8.012 0.171 1.00 95.44 182 THR A C 1
ATOM 1417 O O . THR A 1 182 ? -0.222 -8.013 -0.503 1.00 95.44 182 THR A O 1
ATOM 1420 N N . TRP A 1 183 ? -1.730 -6.935 0.783 1.00 94.62 183 TRP A N 1
ATOM 1421 C CA . TRP A 1 183 ? -1.030 -5.660 0.842 1.00 94.62 183 TRP A CA 1
ATOM 1422 C C . TRP A 1 183 ? -0.933 -5.216 2.285 1.00 94.62 183 TRP A C 1
ATOM 1424 O O . TRP A 1 183 ? -1.899 -5.339 3.041 1.00 94.62 183 TRP A O 1
ATOM 1434 N N . HIS A 1 184 ? 0.220 -4.664 2.638 1.00 94.62 184 HIS A N 1
ATOM 1435 C CA . HIS A 1 184 ? 0.404 -3.972 3.901 1.00 94.62 184 HIS A CA 1
ATOM 1436 C C . HIS A 1 184 ? -0.132 -2.546 3.779 1.00 94.62 184 HIS A C 1
ATOM 1438 O O . HIS A 1 184 ? 0.115 -1.845 2.797 1.00 94.62 184 HIS A O 1
ATOM 1444 N N . VAL A 1 185 ? -0.887 -2.122 4.778 1.00 95.00 185 VAL A N 1
ATOM 1445 C CA . VAL A 1 185 ? -1.349 -0.754 4.958 1.00 95.00 185 VAL A CA 1
ATOM 1446 C C . VAL A 1 185 ? -0.716 -0.230 6.236 1.00 95.00 185 VAL A C 1
ATOM 1448 O O . VAL A 1 185 ? -0.900 -0.813 7.303 1.00 95.00 185 VAL A O 1
ATOM 1451 N N . TRP A 1 186 ? 0.030 0.858 6.114 1.00 94.56 186 TRP A N 1
ATOM 1452 C CA . TRP A 1 186 ? 0.700 1.529 7.217 1.00 94.56 186 TRP A CA 1
ATOM 1453 C C . TRP A 1 186 ? 0.019 2.866 7.480 1.00 94.56 186 TRP A C 1
ATOM 1455 O O . TRP A 1 186 ? 0.013 3.747 6.622 1.00 94.56 186 TRP A O 1
ATOM 1465 N N . ILE A 1 187 ? -0.589 2.993 8.653 1.00 95.62 187 ILE A N 1
ATOM 1466 C CA . ILE A 1 187 ? -1.328 4.173 9.080 1.00 95.62 187 ILE A CA 1
ATOM 1467 C C . ILE A 1 187 ? -0.465 4.917 10.095 1.00 95.62 187 ILE A C 1
ATOM 1469 O O . ILE A 1 187 ? -0.165 4.374 11.156 1.00 95.62 187 ILE A O 1
ATOM 1473 N N . THR A 1 188 ? -0.037 6.129 9.753 1.00 92.56 188 THR A N 1
ATOM 1474 C CA . THR A 1 188 ? 0.924 6.918 10.543 1.00 92.56 188 THR A CA 1
ATOM 1475 C C . THR A 1 188 ? 0.858 8.390 10.137 1.00 92.56 188 THR A C 1
ATOM 1477 O O . THR A 1 188 ? 0.405 8.706 9.036 1.00 92.56 188 THR A O 1
ATOM 1480 N N . ASP A 1 189 ? 1.343 9.292 10.985 1.00 90.75 189 ASP A N 1
ATOM 1481 C CA . ASP A 1 189 ? 1.779 10.633 10.578 1.00 90.75 189 ASP A CA 1
ATOM 1482 C C . ASP A 1 189 ? 2.815 10.591 9.436 1.00 90.75 189 ASP A C 1
ATOM 1484 O O . ASP A 1 189 ? 3.441 9.564 9.193 1.00 90.75 189 ASP A O 1
ATOM 1488 N N . ASP A 1 190 ? 2.988 11.697 8.703 1.00 88.31 190 ASP A N 1
ATOM 1489 C CA . ASP A 1 190 ? 3.853 11.742 7.514 1.00 88.31 190 ASP A CA 1
ATOM 1490 C C . ASP A 1 190 ? 5.344 11.519 7.863 1.00 88.31 190 ASP A C 1
ATOM 1492 O O . ASP A 1 190 ? 6.009 12.450 8.345 1.00 88.31 190 ASP A O 1
ATOM 1496 N N . PRO A 1 191 ? 5.915 10.340 7.535 1.00 86.81 191 PRO A N 1
ATOM 1497 C CA . PRO A 1 191 ? 7.275 9.980 7.914 1.00 86.81 191 PRO A CA 1
ATOM 1498 C C . PRO A 1 191 ? 8.320 10.639 7.005 1.00 86.81 191 PRO A C 1
ATOM 1500 O O . PRO A 1 191 ? 9.522 10.454 7.191 1.00 86.81 191 PRO A O 1
ATOM 1503 N N . THR A 1 192 ? 7.901 11.390 5.982 1.00 83.50 192 THR A N 1
ATOM 1504 C CA . THR A 1 192 ? 8.810 12.066 5.049 1.00 83.50 192 THR A CA 1
ATOM 1505 C C . THR A 1 192 ? 9.229 13.447 5.537 1.00 83.50 192 THR A C 1
ATOM 1507 O O . THR A 1 192 ? 10.197 14.009 5.026 1.00 83.50 192 THR A O 1
ATOM 1510 N N . THR A 1 193 ? 8.545 14.016 6.531 1.00 80.62 193 THR A N 1
ATOM 1511 C CA . THR A 1 193 ? 8.762 15.403 6.975 1.00 80.62 193 THR A CA 1
ATOM 1512 C C . THR A 1 193 ? 10.115 15.595 7.665 1.00 80.62 193 THR A C 1
ATOM 1514 O O . THR A 1 193 ? 10.888 16.461 7.249 1.00 80.62 193 THR A O 1
ATOM 1517 N N . ASN A 1 194 ? 10.453 14.729 8.623 1.00 81.56 194 ASN A N 1
ATOM 1518 C CA . ASN A 1 194 ? 11.640 14.848 9.485 1.00 81.56 194 ASN A CA 1
ATOM 1519 C C . ASN A 1 194 ? 12.773 13.868 9.146 1.00 81.56 194 ASN A C 1
ATOM 1521 O O . ASN A 1 194 ? 13.703 13.680 9.928 1.00 81.56 194 ASN A O 1
ATOM 1525 N N . GLY A 1 195 ? 12.693 13.214 7.991 1.00 82.25 195 GLY A N 1
ATOM 1526 C CA . GLY A 1 195 ? 13.685 12.231 7.591 1.00 82.25 195 GLY A CA 1
ATOM 1527 C C . GLY A 1 195 ? 15.041 12.835 7.217 1.00 82.25 195 GLY A C 1
ATOM 1528 O O . GLY A 1 195 ? 15.133 13.968 6.737 1.00 82.25 195 GLY A O 1
ATOM 1529 N N . SER A 1 196 ? 16.101 12.054 7.442 1.00 81.62 196 SER A N 1
ATOM 1530 C CA . SER A 1 196 ? 17.482 12.463 7.171 1.00 81.62 196 SER A CA 1
ATOM 1531 C C . SER A 1 196 ? 17.715 12.717 5.680 1.00 81.62 196 SER A C 1
ATOM 1533 O O . SER A 1 196 ? 17.272 11.949 4.828 1.00 81.62 196 SER A O 1
ATOM 1535 N N . THR A 1 197 ? 18.470 13.765 5.364 1.00 84.00 197 THR A N 1
ATOM 1536 C CA . THR A 1 197 ? 18.979 14.048 4.012 1.00 84.00 197 THR A CA 1
ATOM 1537 C C . THR A 1 197 ? 20.442 13.638 3.854 1.00 84.00 197 THR A C 1
ATOM 1539 O O . THR A 1 197 ? 21.076 13.984 2.866 1.00 84.00 197 THR A O 1
ATOM 1542 N N . TYR A 1 198 ? 21.016 12.930 4.832 1.00 81.56 198 TYR A N 1
ATOM 1543 C CA . TYR A 1 198 ? 22.415 12.528 4.766 1.00 81.56 198 TYR A CA 1
ATOM 1544 C C . TYR A 1 198 ? 22.656 11.538 3.619 1.00 81.56 198 TYR A C 1
ATOM 1546 O O . TYR A 1 198 ? 21.993 10.501 3.523 1.00 81.56 198 TYR A O 1
ATOM 1554 N N . HIS A 1 199 ? 23.646 11.857 2.791 1.00 80.56 199 HIS A N 1
ATOM 1555 C CA . HIS A 1 199 ? 24.165 11.020 1.718 1.00 80.56 199 HIS A CA 1
ATOM 1556 C C . HIS A 1 199 ? 25.657 11.335 1.510 1.00 80.56 199 HIS A C 1
ATOM 1558 O O . HIS A 1 199 ? 26.136 12.413 1.869 1.00 80.56 199 HIS A O 1
ATOM 1564 N N . LEU A 1 200 ? 26.404 10.395 0.939 1.00 80.50 200 LEU A N 1
ATOM 1565 C CA . LEU A 1 200 ? 27.834 10.526 0.648 1.00 80.50 200 LEU A CA 1
ATOM 1566 C C . LEU A 1 200 ? 28.106 11.191 -0.712 1.00 80.50 200 LEU A C 1
ATOM 1568 O O . LEU A 1 200 ? 29.249 11.533 -1.002 1.00 80.50 200 LEU A O 1
ATOM 1572 N N . GLY A 1 201 ? 27.077 11.389 -1.543 1.00 77.50 201 GLY A N 1
ATOM 1573 C C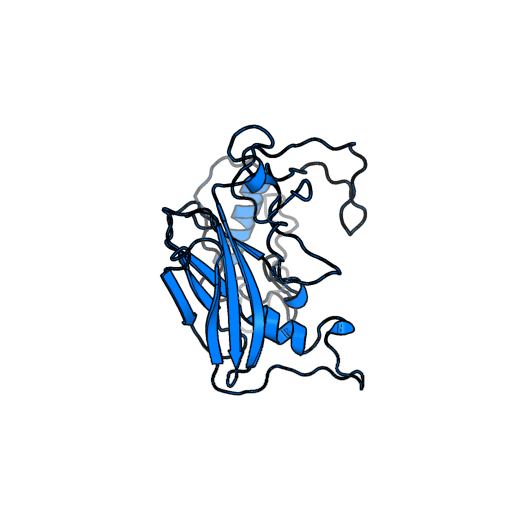A . GLY A 1 201 ? 27.169 12.053 -2.850 1.00 77.50 201 GLY A CA 1
ATOM 1574 C C . GLY A 1 201 ? 27.643 11.141 -3.986 1.00 77.50 201 GLY A C 1
ATOM 1575 O O . GLY A 1 201 ? 27.848 11.608 -5.105 1.00 77.50 201 GLY A O 1
ATOM 1576 N N . PHE A 1 202 ? 27.804 9.845 -3.713 1.00 83.44 202 PHE A N 1
ATOM 1577 C CA . PHE A 1 202 ? 28.176 8.822 -4.698 1.00 83.44 202 PHE A CA 1
ATOM 1578 C C . PHE A 1 202 ? 27.043 7.821 -4.956 1.00 83.44 202 PHE A C 1
ATOM 1580 O O . PHE A 1 202 ? 27.210 6.885 -5.742 1.00 83.44 202 PHE A O 1
ATOM 1587 N N . GLU A 1 203 ? 25.904 7.999 -4.289 1.00 84.50 203 GLU A N 1
ATOM 1588 C CA . GLU A 1 203 ? 24.709 7.190 -4.453 1.00 84.50 203 GLU A CA 1
ATOM 1589 C C . GLU A 1 203 ? 24.169 7.321 -5.876 1.00 84.50 203 GLU A C 1
ATOM 1591 O O . GLU A 1 203 ? 24.072 8.412 -6.445 1.00 84.50 203 GLU A O 1
ATOM 1596 N N . LYS A 1 204 ? 23.818 6.175 -6.457 1.00 82.69 204 LYS A N 1
ATOM 1597 C CA . LYS A 1 204 ? 23.292 6.076 -7.813 1.00 82.69 204 LYS A CA 1
ATOM 1598 C C . LYS A 1 204 ? 21.934 5.396 -7.805 1.00 82.69 204 LYS A C 1
ATOM 1600 O O . LYS A 1 204 ? 21.690 4.501 -6.996 1.00 82.69 204 LYS A O 1
ATOM 1605 N N . ASP A 1 205 ? 21.067 5.801 -8.724 1.00 80.38 205 ASP A N 1
ATOM 1606 C CA . ASP A 1 205 ? 19.800 5.125 -8.966 1.00 80.38 205 ASP A CA 1
ATOM 1607 C C . ASP A 1 205 ? 20.025 3.746 -9.619 1.00 80.38 205 ASP A C 1
ATOM 1609 O O . ASP A 1 205 ? 21.146 3.343 -9.947 1.00 80.38 205 ASP A O 1
ATOM 1613 N N . LYS A 1 206 ? 18.934 3.013 -9.865 1.00 75.69 206 LYS A N 1
ATOM 1614 C CA . LYS A 1 206 ? 18.977 1.706 -10.547 1.00 75.69 206 LYS A CA 1
ATOM 1615 C C . LYS A 1 206 ? 19.596 1.751 -11.956 1.00 75.69 206 LYS A C 1
ATOM 1617 O O . LYS A 1 206 ? 19.908 0.699 -12.505 1.00 75.69 206 LYS A O 1
ATOM 1622 N N . ASN A 1 207 ? 19.721 2.937 -12.552 1.00 82.00 207 ASN A N 1
ATOM 1623 C CA . ASN A 1 207 ? 20.278 3.167 -13.880 1.00 82.00 207 ASN A CA 1
ATOM 1624 C C . ASN A 1 207 ? 21.722 3.703 -13.816 1.00 82.00 207 ASN A C 1
ATOM 1626 O O . ASN A 1 207 ? 22.314 3.989 -14.854 1.00 82.00 207 ASN A O 1
ATOM 1630 N N . GLY A 1 208 ? 22.307 3.837 -12.620 1.00 81.50 208 GLY A N 1
ATOM 1631 C CA . GLY A 1 208 ? 23.666 4.337 -12.432 1.00 81.50 208 GLY A CA 1
ATOM 1632 C C . GLY A 1 208 ? 23.796 5.865 -12.448 1.00 81.50 208 GLY A C 1
ATOM 1633 O O . GLY A 1 208 ? 24.926 6.363 -12.486 1.00 81.50 208 GLY A O 1
ATOM 1634 N N . LEU A 1 209 ? 22.684 6.605 -12.420 1.00 83.06 209 LEU A N 1
ATOM 1635 C CA . LEU A 1 209 ? 22.669 8.066 -12.392 1.00 83.06 209 LEU A CA 1
ATOM 1636 C C . LEU A 1 209 ? 22.843 8.575 -10.956 1.00 83.06 209 LEU A C 1
ATOM 1638 O O . LEU A 1 209 ? 22.190 8.037 -10.063 1.00 83.06 209 LEU A O 1
ATOM 1642 N N . PRO A 1 210 ? 23.689 9.594 -10.712 1.00 81.88 210 PRO A N 1
ATOM 1643 C CA . PRO A 1 210 ? 23.820 10.197 -9.389 1.00 81.88 210 PRO A CA 1
ATOM 1644 C C . PRO A 1 210 ? 22.474 10.701 -8.867 1.00 81.88 210 PRO A C 1
ATOM 1646 O O . PRO A 1 210 ? 21.732 11.353 -9.603 1.00 81.88 210 PRO A O 1
ATOM 1649 N N . VAL A 1 211 ? 22.178 10.427 -7.598 1.00 77.25 211 VAL A N 1
ATOM 1650 C CA . VAL A 1 211 ? 20.973 10.930 -6.930 1.00 77.25 211 VAL A CA 1
ATOM 1651 C C . VAL A 1 211 ? 21.373 12.041 -5.970 1.00 77.25 211 VAL A C 1
ATOM 1653 O O . VAL A 1 211 ? 22.099 11.800 -5.011 1.00 77.25 211 VAL A O 1
ATOM 1656 N N . THR A 1 212 ? 20.905 13.258 -6.238 1.00 73.81 212 THR A N 1
ATOM 1657 C CA . THR A 1 212 ? 21.184 14.440 -5.404 1.00 73.81 212 THR A CA 1
ATOM 1658 C C . THR A 1 212 ? 20.026 14.796 -4.479 1.00 73.81 212 THR A C 1
ATOM 1660 O O . THR A 1 212 ? 20.248 15.333 -3.401 1.00 73.81 212 THR A O 1
ATOM 1663 N N . ASP A 1 213 ? 18.799 14.443 -4.865 1.00 72.75 213 ASP A N 1
ATOM 1664 C CA . ASP A 1 213 ? 17.576 14.824 -4.153 1.00 72.75 213 ASP A CA 1
ATOM 1665 C C . ASP A 1 213 ? 17.037 13.632 -3.351 1.00 72.75 213 ASP A C 1
ATOM 1667 O O . ASP A 1 213 ? 15.904 13.181 -3.530 1.00 72.75 213 ASP A O 1
ATOM 1671 N N . TRP A 1 214 ? 17.890 13.062 -2.497 1.00 73.75 214 TRP A N 1
ATOM 1672 C CA . TRP A 1 214 ? 17.526 11.927 -1.653 1.00 73.75 214 TRP A CA 1
ATOM 1673 C C . TRP A 1 214 ? 17.048 12.383 -0.272 1.00 73.75 214 TRP A C 1
ATOM 1675 O O . TRP A 1 214 ? 17.674 13.218 0.384 1.00 73.75 214 TRP A O 1
ATOM 1685 N N . LYS A 1 215 ? 15.970 11.764 0.214 1.00 82.56 215 LYS A N 1
ATOM 1686 C CA . LYS A 1 215 ? 15.495 11.922 1.589 1.00 82.56 215 LYS A CA 1
ATOM 1687 C C . LYS A 1 215 ? 15.046 10.575 2.144 1.00 82.56 215 LYS A C 1
ATOM 1689 O O . LYS A 1 215 ? 14.231 9.885 1.535 1.00 82.56 215 LYS A O 1
ATOM 1694 N N . TRP A 1 216 ? 15.586 10.205 3.300 1.00 82.94 216 TRP A N 1
ATOM 1695 C CA . TRP A 1 216 ? 15.133 9.046 4.064 1.00 82.94 216 TRP A CA 1
ATOM 1696 C C . TRP A 1 216 ? 13.793 9.348 4.741 1.00 82.94 216 TRP A C 1
ATOM 1698 O O . TRP A 1 216 ? 13.409 10.505 4.874 1.00 82.94 216 TRP A O 1
ATOM 1708 N N . MET A 1 217 ? 13.084 8.318 5.199 1.00 88.44 217 MET A N 1
ATOM 1709 C CA . MET A 1 217 ? 12.003 8.513 6.171 1.00 88.44 217 MET A CA 1
ATOM 1710 C C . MET A 1 217 ? 12.591 8.770 7.564 1.00 88.44 217 MET A C 1
ATOM 1712 O O . MET A 1 217 ? 13.745 8.428 7.830 1.00 88.44 217 MET A O 1
ATOM 1716 N N . ASP A 1 218 ? 11.805 9.367 8.456 1.00 87.75 218 ASP A N 1
A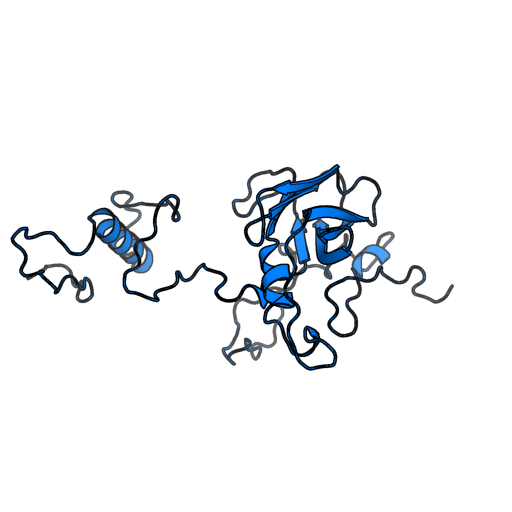TOM 1717 C CA . ASP A 1 218 ? 12.179 9.585 9.859 1.00 87.75 218 ASP A CA 1
ATOM 1718 C C . ASP A 1 218 ? 12.151 8.296 10.705 1.00 87.75 218 ASP A C 1
ATOM 1720 O O . ASP A 1 218 ? 12.717 8.259 11.796 1.00 87.75 218 ASP A O 1
ATOM 1724 N N . ARG A 1 219 ? 11.525 7.228 10.191 1.00 88.19 219 ARG A N 1
ATOM 1725 C CA . ARG A 1 219 ? 11.366 5.928 10.852 1.00 88.19 219 ARG A CA 1
ATOM 1726 C C . ARG A 1 219 ? 11.282 4.770 9.857 1.00 88.19 219 ARG A C 1
ATOM 1728 O O . ARG A 1 219 ? 11.095 4.962 8.655 1.00 88.19 219 ARG A O 1
ATOM 1735 N N . ASN A 1 220 ? 11.388 3.548 10.376 1.00 87.75 220 ASN A N 1
ATOM 1736 C CA . ASN A 1 220 ? 11.278 2.324 9.582 1.00 87.75 220 ASN A CA 1
ATOM 1737 C C . ASN A 1 220 ? 9.846 2.073 9.085 1.00 87.75 220 ASN A C 1
ATOM 1739 O O . ASN A 1 220 ? 8.868 2.475 9.711 1.00 87.75 220 ASN A O 1
ATOM 1743 N N . LEU A 1 221 ? 9.722 1.324 7.986 1.00 88.06 221 LEU A N 1
ATOM 1744 C CA . LEU A 1 221 ? 8.429 0.929 7.429 1.00 88.06 221 LEU A CA 1
ATOM 1745 C C . LEU A 1 221 ? 7.608 0.123 8.451 1.00 88.06 221 LEU A C 1
ATOM 1747 O O . LEU A 1 221 ? 8.041 -0.921 8.941 1.00 88.06 221 LEU A O 1
ATOM 1751 N N . GLY A 1 222 ? 6.403 0.604 8.744 1.00 89.00 222 GLY A N 1
ATOM 1752 C CA . GLY A 1 222 ? 5.499 0.014 9.732 1.00 89.00 222 GLY A CA 1
ATOM 1753 C C . GLY A 1 222 ? 5.744 0.451 11.180 1.00 89.00 222 GLY A C 1
ATOM 1754 O O . GLY A 1 222 ? 5.091 -0.061 12.087 1.00 89.00 222 GLY A O 1
ATOM 1755 N N . ALA A 1 223 ? 6.681 1.370 11.428 1.00 90.38 223 ALA A N 1
ATOM 1756 C CA . ALA A 1 223 ? 6.885 1.960 12.749 1.00 90.38 223 ALA A CA 1
ATOM 1757 C C . ALA A 1 223 ? 5.824 3.034 13.026 1.00 90.38 223 ALA A C 1
ATOM 1759 O O . ALA A 1 223 ? 5.488 3.813 12.144 1.00 90.38 223 ALA A O 1
ATOM 1760 N N . THR A 1 224 ? 5.330 3.135 14.256 1.00 88.50 224 THR A N 1
ATOM 1761 C CA . THR A 1 224 ? 4.402 4.217 14.658 1.00 88.50 224 THR A CA 1
ATOM 1762 C C . THR A 1 224 ? 5.095 5.276 15.519 1.00 88.50 224 THR A C 1
ATOM 1764 O O . THR A 1 224 ? 4.452 6.080 16.176 1.00 88.50 224 THR A O 1
ATOM 1767 N N . SER A 1 225 ? 6.428 5.250 15.590 1.00 86.88 225 SER A N 1
ATOM 1768 C CA . SER A 1 225 ? 7.227 6.232 16.325 1.00 86.88 225 SER A CA 1
ATOM 1769 C C . SER A 1 225 ? 8.585 6.402 15.652 1.00 86.88 225 SER A C 1
ATOM 1771 O O . SER A 1 225 ? 9.174 5.420 15.209 1.00 86.88 225 SER A O 1
ATOM 1773 N N . ALA A 1 226 ? 9.105 7.627 15.605 1.00 86.25 226 ALA A N 1
ATOM 1774 C CA . ALA A 1 226 ? 10.487 7.904 15.195 1.00 86.25 226 ALA A CA 1
ATOM 1775 C C . ALA A 1 226 ? 11.476 7.882 16.378 1.00 86.25 226 ALA A C 1
ATOM 1777 O O . ALA A 1 226 ? 12.690 7.916 16.192 1.00 86.25 226 ALA A O 1
ATOM 1778 N N . ASN A 1 227 ? 10.976 7.827 17.618 1.00 84.94 227 ASN A N 1
ATOM 1779 C CA . ASN A 1 227 ? 11.812 7.934 18.808 1.00 84.94 227 ASN A CA 1
ATOM 1780 C C . ASN A 1 227 ? 12.431 6.584 19.179 1.00 84.94 227 ASN A C 1
ATOM 1782 O O . ASN A 1 227 ? 11.728 5.644 19.548 1.00 84.94 227 ASN A O 1
ATOM 1786 N N . PHE A 1 228 ? 13.761 6.518 19.159 1.00 76.81 228 PHE A N 1
ATOM 1787 C CA . PHE A 1 228 ? 14.529 5.336 19.571 1.00 76.81 228 PHE A CA 1
ATOM 1788 C C . PHE A 1 228 ? 14.775 5.254 21.086 1.00 76.81 228 PHE A C 1
ATOM 1790 O O . PHE A 1 228 ? 15.308 4.259 21.569 1.00 76.81 228 PHE A O 1
ATOM 1797 N N . LEU A 1 229 ? 14.399 6.292 21.838 1.00 79.19 229 LEU A N 1
ATOM 1798 C CA . LEU A 1 229 ? 14.585 6.400 23.285 1.00 79.19 229 LEU A CA 1
ATOM 1799 C C . LEU A 1 229 ? 13.240 6.680 23.974 1.00 79.19 229 LEU A C 1
ATOM 1801 O O . LEU A 1 229 ? 12.339 7.270 23.378 1.00 79.19 229 LEU A O 1
ATOM 1805 N N . GLY A 1 230 ? 13.120 6.296 25.247 1.00 77.94 230 GLY A N 1
ATOM 1806 C CA . GLY A 1 230 ? 11.923 6.532 26.066 1.00 77.94 230 GLY A CA 1
ATOM 1807 C C . GLY A 1 230 ? 10.879 5.413 25.987 1.00 77.94 230 GLY A C 1
ATOM 1808 O O . GLY A 1 230 ? 11.141 4.345 25.449 1.00 77.94 230 GLY A O 1
ATOM 1809 N N . ASN A 1 231 ? 9.688 5.644 26.546 1.00 72.25 231 ASN A N 1
ATOM 1810 C CA . ASN A 1 231 ? 8.685 4.591 26.788 1.00 72.25 231 ASN A CA 1
ATOM 1811 C C . ASN A 1 231 ? 8.165 3.893 25.511 1.00 72.25 231 ASN A C 1
ATOM 1813 O O . ASN A 1 231 ? 7.846 2.706 25.544 1.00 72.25 231 ASN A O 1
ATOM 1817 N N . ASP A 1 232 ? 8.151 4.587 24.371 1.00 74.06 232 ASP A N 1
ATOM 1818 C CA . ASP A 1 232 ? 7.664 4.069 23.084 1.00 74.06 232 ASP A CA 1
ATOM 1819 C C . ASP A 1 232 ? 8.787 3.641 22.127 1.00 74.06 232 ASP A C 1
ATOM 1821 O O . ASP A 1 232 ? 8.549 3.429 20.936 1.00 74.06 232 ASP A O 1
ATOM 1825 N N . TRP A 1 233 ? 10.012 3.458 22.634 1.00 77.12 233 TRP A N 1
ATOM 1826 C CA . TRP A 1 233 ? 11.157 3.041 21.817 1.00 77.12 233 TRP A CA 1
ATOM 1827 C C . TRP A 1 233 ? 10.872 1.765 21.015 1.00 77.12 233 TRP A C 1
ATOM 1829 O O . TRP A 1 233 ? 11.364 1.585 19.901 1.00 77.12 233 TRP A O 1
ATOM 1839 N N . HIS A 1 234 ? 10.036 0.872 21.551 1.00 76.56 234 HIS A N 1
ATOM 1840 C CA . HIS A 1 234 ? 9.710 -0.392 20.916 1.00 76.56 234 HIS A CA 1
ATOM 1841 C C . HIS A 1 234 ? 8.904 -0.231 19.612 1.00 76.56 234 HIS A C 1
ATOM 1843 O O . HIS A 1 234 ? 9.006 -1.105 18.747 1.00 76.56 234 HIS A O 1
ATOM 1849 N N . LYS A 1 235 ? 8.192 0.890 19.437 1.00 82.88 235 LYS A N 1
ATOM 1850 C CA . LYS A 1 235 ? 7.400 1.226 18.241 1.00 82.88 235 LYS A CA 1
ATOM 1851 C C . LYS A 1 235 ? 8.242 1.763 17.080 1.00 82.88 235 LYS A C 1
ATOM 1853 O O . LYS A 1 235 ? 7.743 1.831 15.961 1.00 82.88 235 LYS A O 1
ATOM 1858 N N . SER A 1 236 ? 9.515 2.095 17.320 1.00 84.50 236 SER A N 1
ATOM 1859 C CA . SER A 1 236 ? 10.428 2.645 16.301 1.00 84.50 236 SER A CA 1
ATOM 1860 C C . SER A 1 236 ? 10.999 1.626 15.317 1.00 84.50 236 SER A C 1
ATOM 1862 O O . SER A 1 236 ? 11.529 1.989 14.269 1.00 84.50 236 SER A O 1
ATOM 1864 N N . GLN A 1 237 ? 10.888 0.333 15.623 1.00 80.44 237 GLN A N 1
ATOM 1865 C CA . GLN A 1 237 ? 11.535 -0.703 14.815 1.00 80.44 237 GLN A CA 1
ATOM 1866 C C . GLN A 1 237 ? 10.809 -1.000 13.508 1.00 80.44 237 GLN A C 1
ATOM 1868 O O . GLN A 1 237 ? 11.460 -1.383 12.537 1.00 80.44 237 GLN A O 1
ATOM 1873 N N . GLY A 1 238 ? 9.492 -0.795 13.485 1.00 87.19 238 GLY A N 1
ATOM 1874 C CA . GLY A 1 238 ? 8.638 -1.154 12.363 1.00 87.19 238 GLY A CA 1
ATOM 1875 C C . GLY A 1 238 ? 8.486 -2.660 12.179 1.00 87.19 238 GLY A C 1
ATOM 1876 O O . GLY A 1 238 ? 8.694 -3.443 13.108 1.00 87.19 238 GLY A O 1
ATOM 1877 N N . LEU A 1 239 ? 8.081 -3.057 10.977 1.00 87.75 239 LEU A N 1
ATOM 1878 C CA . LEU A 1 239 ? 7.827 -4.451 10.631 1.00 87.75 239 LEU A CA 1
ATOM 1879 C C . LEU A 1 239 ? 9.024 -5.082 9.922 1.00 87.75 239 LEU A C 1
ATOM 1881 O O . LEU A 1 239 ? 9.801 -4.412 9.243 1.00 87.75 239 LEU A O 1
ATOM 1885 N N . GLN A 1 240 ? 9.152 -6.401 10.049 1.00 85.00 240 GLN A N 1
ATOM 1886 C CA . GLN A 1 240 ? 10.243 -7.146 9.430 1.00 85.00 240 GLN A CA 1
ATOM 1887 C C . GLN A 1 240 ? 9.814 -7.762 8.098 1.00 85.00 240 GLN A C 1
ATOM 1889 O O . GLN A 1 240 ? 8.794 -8.445 8.010 1.00 85.00 240 GLN A O 1
ATOM 1894 N N . TYR A 1 241 ? 10.645 -7.585 7.074 1.00 83.81 241 TYR A N 1
ATOM 1895 C CA . TYR A 1 241 ? 10.449 -8.155 5.742 1.00 83.81 241 TYR A CA 1
ATOM 1896 C C . TYR A 1 241 ? 11.598 -9.111 5.440 1.00 83.81 241 TYR A C 1
ATOM 1898 O O . TYR A 1 241 ? 12.714 -8.690 5.144 1.00 83.81 241 TYR A O 1
ATOM 1906 N N . GLN A 1 242 ? 11.341 -10.411 5.562 1.00 79.00 242 GLN A N 1
ATOM 1907 C CA . GLN A 1 242 ? 12.366 -11.440 5.394 1.00 79.00 242 GLN A CA 1
ATOM 1908 C C . GLN A 1 242 ? 12.288 -12.079 4.004 1.00 79.00 242 GLN A C 1
ATOM 1910 O O . GLN A 1 242 ? 11.198 -12.278 3.467 1.00 79.00 242 GLN A O 1
ATOM 1915 N N . TRP A 1 243 ? 13.458 -12.396 3.438 1.00 69.44 243 TRP A N 1
ATOM 1916 C CA . TRP A 1 243 ? 13.637 -13.193 2.212 1.00 69.44 243 TRP A CA 1
ATOM 1917 C C . TRP A 1 243 ? 12.813 -12.733 1.001 1.00 69.44 243 TRP A C 1
ATOM 1919 O O . TRP A 1 243 ? 12.287 -13.546 0.247 1.00 69.44 243 TRP A O 1
ATOM 1929 N N . GLY A 1 244 ? 12.673 -11.417 0.821 1.00 66.44 244 GLY A N 1
ATOM 1930 C CA . GLY A 1 244 ? 11.950 -10.852 -0.322 1.00 66.44 244 GLY A CA 1
ATOM 1931 C C . GLY A 1 244 ? 10.431 -11.049 -0.275 1.00 66.44 244 GLY A C 1
ATOM 1932 O O . GLY A 1 244 ? 9.754 -10.797 -1.272 1.00 66.44 244 GLY A O 1
ATOM 1933 N N . ARG A 1 245 ? 9.867 -11.479 0.864 1.00 75.69 245 ARG A N 1
ATOM 1934 C CA . ARG A 1 245 ? 8.413 -11.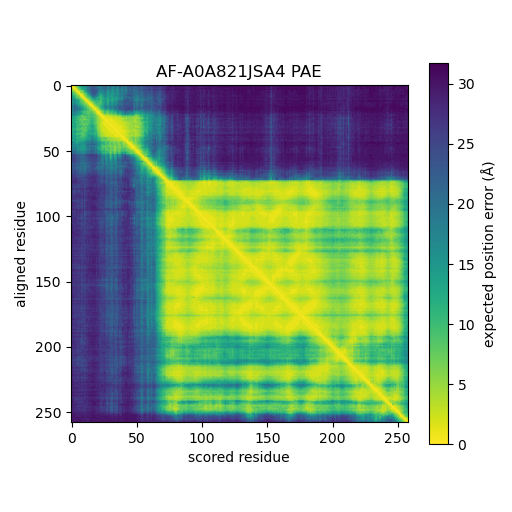553 1.029 1.00 75.69 245 ARG A CA 1
ATOM 1935 C C . ARG A 1 245 ? 7.789 -10.161 1.026 1.00 75.69 245 ARG A C 1
ATOM 1937 O O . ARG A 1 245 ? 8.332 -9.211 1.584 1.00 75.69 245 ARG A O 1
ATOM 1944 N N . LYS A 1 246 ? 6.585 -10.086 0.460 1.00 80.38 246 LYS A N 1
ATOM 1945 C CA . LYS A 1 246 ? 5.745 -8.881 0.468 1.00 80.38 246 LYS A CA 1
ATOM 1946 C C . LYS A 1 246 ? 5.047 -8.630 1.807 1.00 80.38 246 LYS A C 1
ATOM 1948 O O . LYS A 1 246 ? 4.702 -7.494 2.098 1.00 80.38 246 LYS A O 1
ATOM 1953 N N . ASP A 1 247 ? 4.814 -9.690 2.577 1.00 83.19 247 ASP A N 1
ATOM 1954 C CA . ASP A 1 247 ? 4.013 -9.635 3.795 1.00 83.19 247 ASP A CA 1
ATOM 1955 C C . ASP A 1 247 ? 4.907 -9.447 5.024 1.00 83.19 247 ASP A C 1
ATOM 1957 O O . ASP A 1 247 ? 5.857 -10.228 5.211 1.00 83.19 247 ASP A O 1
ATOM 1961 N N . PRO A 1 248 ? 4.608 -8.446 5.867 1.00 83.31 248 PRO A N 1
ATOM 1962 C CA . PRO A 1 248 ? 5.408 -8.160 7.041 1.00 83.31 248 PRO A CA 1
ATOM 1963 C C . PRO A 1 248 ? 5.268 -9.238 8.116 1.00 83.31 248 PRO A C 1
ATOM 1965 O O . PRO A 1 248 ? 4.244 -9.914 8.230 1.00 83.31 248 PRO A O 1
ATOM 1968 N N . PHE A 1 249 ? 6.290 -9.344 8.958 1.00 81.69 249 PHE A N 1
ATOM 1969 C CA . PHE A 1 249 ? 6.187 -9.943 10.280 1.00 81.69 249 PHE A CA 1
ATOM 1970 C C . PHE A 1 249 ? 6.124 -8.848 11.349 1.00 81.69 249 PHE A C 1
ATOM 1972 O O . PHE A 1 249 ? 6.838 -7.843 11.226 1.00 81.69 249 PHE A O 1
ATOM 1979 N N . PRO A 1 250 ? 5.321 -9.044 12.411 1.00 78.19 250 PRO A N 1
ATOM 1980 C CA . PRO A 1 250 ? 5.388 -8.206 13.598 1.00 78.19 250 PRO A CA 1
ATOM 1981 C C . PRO A 1 250 ? 6.813 -8.151 14.153 1.00 78.19 250 PRO A C 1
ATOM 1983 O O . PRO A 1 250 ? 7.580 -9.110 14.031 1.00 78.19 250 PRO A O 1
ATOM 1986 N N . ALA A 1 251 ? 7.161 -7.031 14.784 1.00 71.81 251 ALA A N 1
ATOM 1987 C CA . ALA A 1 251 ? 8.405 -6.943 15.534 1.00 71.81 251 ALA A CA 1
ATOM 1988 C C . ALA A 1 251 ? 8.429 -7.994 16.657 1.00 71.81 251 ALA A C 1
ATOM 1990 O O . ALA A 1 251 ? 7.391 -8.362 17.211 1.00 71.81 251 ALA A O 1
ATOM 1991 N N . LEU A 1 252 ? 9.626 -8.462 17.010 1.00 67.62 252 LEU A N 1
ATOM 1992 C CA . LEU A 1 252 ? 9.809 -9.383 18.130 1.00 67.62 252 LEU A CA 1
ATOM 1993 C C . LEU A 1 252 ? 9.311 -8.717 19.424 1.00 67.62 252 LEU A C 1
ATOM 1995 O O . LEU A 1 252 ? 9.731 -7.603 19.748 1.00 67.62 252 LEU A O 1
ATOM 1999 N N . ALA A 1 253 ? 8.408 -9.399 20.138 1.00 58.38 253 ALA A N 1
ATOM 2000 C CA . ALA A 1 253 ? 7.773 -8.894 21.359 1.00 58.38 253 ALA A CA 1
ATOM 2001 C C . ALA A 1 253 ? 8.784 -8.659 22.497 1.00 58.38 253 ALA A C 1
ATOM 2003 O O . ALA A 1 253 ? 8.652 -7.696 23.245 1.00 58.38 253 ALA A O 1
ATOM 2004 N N . HIS A 1 254 ? 9.829 -9.490 22.562 1.00 56.66 254 HIS A N 1
ATOM 2005 C CA . HIS A 1 254 ? 10.929 -9.391 23.517 1.00 56.66 254 HIS A CA 1
ATOM 2006 C C . HIS A 1 254 ? 12.226 -9.189 22.743 1.00 56.66 254 HIS A C 1
ATOM 2008 O O . HIS A 1 254 ? 12.590 -9.998 21.888 1.00 56.66 254 HIS A O 1
ATOM 2014 N N . LYS A 1 255 ? 12.891 -8.065 22.997 1.00 55.34 255 LYS A N 1
ATOM 2015 C CA . LYS A 1 255 ? 14.057 -7.612 22.222 1.00 55.34 255 LYS A CA 1
ATOM 2016 C C . LYS A 1 255 ? 15.380 -7.913 22.915 1.00 55.34 255 LYS A C 1
ATOM 2018 O O . LYS A 1 255 ? 16.416 -7.907 22.263 1.00 55.34 255 LYS A O 1
ATOM 2023 N N . ASP A 1 256 ? 15.324 -8.207 24.206 1.00 52.66 256 ASP A N 1
ATOM 2024 C CA . ASP A 1 256 ? 16.431 -8.585 25.084 1.00 52.66 256 ASP A CA 1
ATOM 2025 C C . ASP A 1 256 ? 16.372 -10.059 25.525 1.00 52.66 256 ASP A C 1
ATOM 2027 O O . ASP A 1 256 ? 17.252 -10.520 26.246 1.00 52.66 256 ASP A O 1
ATOM 2031 N N . GLY A 1 257 ? 15.380 -10.823 25.054 1.00 46.59 257 GLY A N 1
ATOM 2032 C CA . GLY A 1 257 ? 15.235 -12.237 25.399 1.00 46.59 257 GLY A CA 1
ATOM 2033 C C . GLY A 1 257 ? 14.727 -12.497 26.822 1.00 46.59 257 GLY A C 1
ATOM 2034 O O . GLY A 1 257 ? 14.892 -13.619 27.302 1.00 46.59 257 GLY A O 1
ATOM 2035 N N . THR A 1 258 ? 14.111 -11.504 27.475 1.00 39.56 258 THR A N 1
ATOM 2036 C CA . THR A 1 258 ? 13.443 -11.650 28.783 1.00 39.56 258 THR A CA 1
ATOM 2037 C C . THR A 1 258 ? 11.962 -11.333 28.725 1.00 39.56 258 THR A C 1
ATOM 2039 O O . THR A 1 258 ? 11.602 -10.334 28.062 1.00 39.56 258 THR A O 1
#

Organism: NCBI:txid392032

Sequence (258 aa):
MTLYGMGTLRNNFVSFTPAYLPVRSMQDIEKEISKFIRYTGIFGNSIAYDDTSECAAGCFAANPGVVPDYVVVDWTKAPNTYIFTGKDKHGSEVDGLYIPVKKAYEMWSKGGEFMKDDHGNYTPIPSGTAKAGLYWEDEPGLIKSVALQGTGENAKIKVLVNKLKEGNAVVSYRVNDTVYWTWHVWITDDPTTNGSTYHLGFEKDKNGLPVTDWKWMDRNLGATSANFLGNDWHKSQGLQYQWGRKDPFPALAHKDGT

pLDDT: mean 76.66, std 19.43, range [30.27, 98.0]